Protein AF-A0A956MYE4-F1 (afdb_monomer)

Mean predicted aligned error: 11.5 Å

Solvent-accessible surface area (backbone atoms only — not comparable to full-atom values): 17282 Å² total; per-residue (Å²): 107,70,49,49,55,52,38,67,73,37,40,89,79,66,50,61,74,59,72,46,33,88,83,70,85,75,88,60,72,84,36,72,40,84,91,74,76,41,76,33,74,81,90,78,84,66,87,89,69,78,77,54,79,62,56,54,37,38,72,75,53,69,50,71,79,82,70,73,77,70,73,83,68,80,87,71,77,91,69,88,66,79,78,76,74,78,72,83,46,77,66,54,50,31,50,45,43,36,52,32,49,56,48,50,36,59,76,48,70,23,62,44,84,98,26,49,69,56,51,51,47,52,36,46,46,31,48,44,73,47,44,52,44,67,68,61,40,47,52,57,43,50,54,59,38,62,62,29,76,75,50,75,57,67,72,58,55,51,56,45,62,70,55,37,60,65,28,45,53,42,46,50,55,52,54,50,43,47,56,77,67,45,93,77,71,92,43,72,65,33,57,77,73,48,26,88,75,74,49,46,67,57,49,33,60,66,59,64,58,46,78,75,58,33,72,78,37,88,63,65,45,53,72,67,61,52,50,51,55,50,52,49,52,57,52,54,73,50,28,52,97,87,66,37,36,67,69,55,46,53,51,49,56,49,44,53,54,52,50,58,45,44,75,70,68,47,50,62,62,55,50,13,62,77,69,75,44,56,42,67,56,50,52,56,54,73,75,105

Radius of gyration: 29.0 Å; Cα contacts (8 Å, |Δi|>4): 228; chains: 1; bounding box: 71×45×84 Å

Foldseek 3Di:
DLLLLVCVVC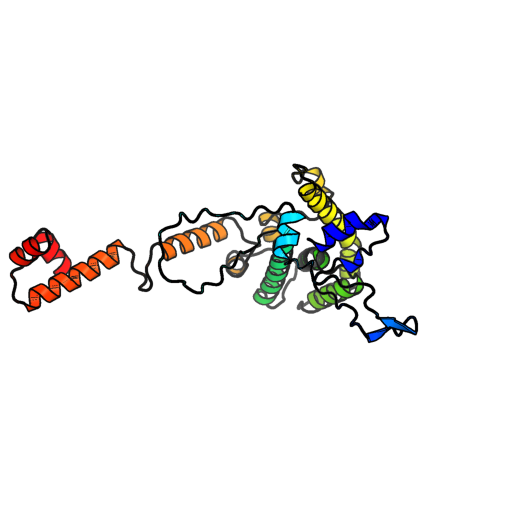VVVPRDPQVSAPPDDDDDAQDADPVVRDGRHDPDDDPVDDDDPVRSCVVQQVDDPPPPPPPCPDDDDPPVPPPPPVPDDPLVLLVLVLVLLVLVCVVVQQAQPQQQLVSLLSNLLSVCLRNVDLVVSLVVSVVVQVSHPDGDDSVSSVVSSVVNVQQSVLVSVQSVCVSVVHPDDCDPCCCVPHHPPDDLVRVCVSSVPDPVSLCVGDNSHDPVSVVVVVVVVVQVVQADPVSDGPVRVVLVVLLVQLVVVVVVVDDLCRSCVVVVHDSVSSVVSVVD

Secondary structure (DSSP, 8-state):
-HHHHHHHHHGGGT--GGGG-TTPPPPPTT-EETTTTEE-------TT----HHHHHHHHS----------------------------HHHHHHHHHHHHHHHHHHTTT--TTTHHHHHHHHHHHHHTT---HHHHHHHHHHHHHTSSSPPPHHHHHHHHHHHHHHHHHHHHHHHHHHTT------HHHHHHSS----HHHHHHHTT--HHHHTT-SSS--HHHHHHHHHHHHHHHTB-TTS-BHHHHHHHHHHHHHHHHHHTT--HHHHHHHTT--HHHHHHHHH-

pLDDT: mean 83.92, std 14.85, range [35.34, 97.94]

Structure (mmCIF, N/CA/C/O backbone):
data_AF-A0A956MYE4-F1
#
_entry.id   AF-A0A956MYE4-F1
#
loop_
_atom_site.group_PDB
_atom_site.id
_atom_site.type_symbol
_atom_site.label_atom_id
_atom_site.label_alt_id
_atom_site.label_comp_id
_atom_site.label_asym_id
_atom_site.label_entity_id
_atom_site.label_seq_id
_atom_site.pdbx_PDB_ins_code
_atom_site.Cartn_x
_atom_site.Cartn_y
_atom_site.Cartn_z
_atom_site.occupancy
_atom_site.B_iso_or_equiv
_atom_site.auth_seq_id
_atom_site.auth_comp_id
_atom_site.auth_asym_id
_atom_site.auth_atom_id
_atom_site.pdbx_PDB_model_num
ATOM 1 N N . GLU A 1 1 ? 11.668 9.019 -3.355 1.00 78.12 1 GLU A N 1
ATOM 2 C CA . GLU A 1 1 ? 11.353 10.460 -3.159 1.00 78.12 1 GLU A CA 1
ATOM 3 C C . GLU A 1 1 ? 12.602 11.333 -3.190 1.00 78.12 1 GLU A C 1
ATOM 5 O O . GLU A 1 1 ? 12.770 12.044 -4.170 1.00 78.12 1 GLU A O 1
ATOM 10 N N . LEU A 1 2 ? 13.481 11.269 -2.177 1.00 84.06 2 LEU A N 1
ATOM 11 C CA . LEU A 1 2 ? 14.685 12.116 -2.109 1.00 84.06 2 LEU A CA 1
ATOM 12 C C . LEU A 1 2 ? 15.638 11.879 -3.291 1.00 84.06 2 LEU A C 1
ATOM 14 O O . LEU A 1 2 ? 16.060 12.828 -3.937 1.00 84.06 2 LEU A O 1
ATOM 18 N N . GLN A 1 3 ? 15.891 10.615 -3.638 1.00 86.94 3 GLN A N 1
ATOM 19 C CA . GLN A 1 3 ? 16.702 10.252 -4.806 1.00 86.94 3 GLN A CA 1
ATOM 20 C C . GLN A 1 3 ? 16.146 10.834 -6.113 1.00 86.94 3 GLN A C 1
ATOM 22 O O . GLN A 1 3 ? 16.910 11.321 -6.939 1.00 86.94 3 GLN A O 1
ATOM 27 N N . ASP A 1 4 ? 14.817 10.845 -6.289 1.00 84.88 4 ASP A N 1
ATOM 28 C CA . ASP A 1 4 ? 14.208 11.472 -7.464 1.00 84.88 4 ASP A CA 1
ATOM 29 C C . ASP A 1 4 ? 14.452 12.987 -7.443 1.00 84.88 4 ASP A C 1
ATOM 31 O O . ASP A 1 4 ? 14.843 13.546 -8.458 1.00 84.88 4 ASP A O 1
ATOM 35 N N . TYR A 1 5 ? 14.253 13.664 -6.305 1.00 86.00 5 TYR A N 1
ATOM 36 C CA . TYR A 1 5 ? 14.555 15.098 -6.176 1.00 86.00 5 TYR A CA 1
ATOM 37 C C . TYR A 1 5 ? 16.007 15.413 -6.566 1.00 86.00 5 TYR A C 1
ATOM 39 O O . TYR A 1 5 ? 16.245 16.293 -7.392 1.00 86.00 5 TYR A O 1
ATOM 47 N N . ILE A 1 6 ? 16.969 14.652 -6.039 1.00 87.44 6 ILE A N 1
ATOM 48 C CA . ILE A 1 6 ? 18.392 14.814 -6.357 1.00 87.44 6 ILE A CA 1
ATOM 49 C C . ILE A 1 6 ? 18.638 14.595 -7.856 1.00 87.44 6 ILE A C 1
ATOM 51 O O . ILE A 1 6 ? 19.257 15.436 -8.504 1.00 87.44 6 ILE A O 1
ATOM 55 N N . TYR A 1 7 ? 18.089 13.524 -8.438 1.00 89.12 7 TYR A N 1
ATOM 56 C CA . TYR A 1 7 ? 18.215 13.240 -9.869 1.00 89.12 7 TYR A CA 1
ATOM 57 C C . TYR A 1 7 ? 17.723 14.392 -10.745 1.00 89.12 7 TYR A C 1
ATOM 59 O O . TYR A 1 7 ? 18.417 14.770 -11.682 1.00 89.12 7 TYR A O 1
ATOM 67 N N . TYR A 1 8 ? 16.551 14.971 -10.463 1.00 86.50 8 TYR A N 1
ATOM 68 C CA . TYR A 1 8 ? 16.030 16.060 -11.297 1.00 86.50 8 TYR A CA 1
ATOM 69 C C . TYR A 1 8 ? 16.892 17.319 -11.215 1.00 86.50 8 TYR A C 1
ATOM 71 O O . TYR A 1 8 ? 17.117 17.949 -12.248 1.00 86.50 8 TYR A O 1
ATOM 79 N N . ASN A 1 9 ? 17.412 17.651 -10.030 1.00 87.19 9 ASN A N 1
ATOM 80 C CA . ASN A 1 9 ? 18.310 18.793 -9.866 1.00 87.19 9 ASN A CA 1
ATOM 81 C C . ASN A 1 9 ? 19.654 18.568 -10.569 1.00 87.19 9 ASN A C 1
ATOM 83 O O . ASN A 1 9 ? 20.157 19.476 -11.221 1.00 87.19 9 ASN A O 1
ATOM 87 N N . LEU A 1 10 ? 20.199 17.350 -10.523 1.00 91.38 10 LEU A N 1
ATOM 88 C CA . LEU A 1 10 ? 21.492 17.004 -11.128 1.00 91.38 10 LEU A CA 1
ATOM 89 C C . LEU A 1 10 ? 21.379 16.458 -12.561 1.00 91.38 10 LEU A C 1
ATOM 91 O O . LEU A 1 10 ? 22.381 16.080 -13.166 1.00 91.38 10 LEU A O 1
ATOM 95 N N . LYS A 1 11 ? 20.176 16.427 -13.146 1.00 89.31 11 LYS A N 1
ATOM 96 C CA . LYS A 1 11 ? 19.941 15.870 -14.487 1.00 89.31 11 LYS A CA 1
ATOM 97 C C . LYS A 1 11 ? 20.794 16.554 -15.555 1.00 89.31 11 LYS A C 1
ATOM 99 O O . LYS A 1 11 ? 21.281 15.894 -16.466 1.00 89.31 11 LYS A O 1
ATOM 104 N N . HIS A 1 12 ? 20.982 17.866 -15.429 1.00 89.56 12 HIS A N 1
ATOM 105 C CA . HIS A 1 12 ? 21.801 18.661 -16.344 1.00 89.56 12 HIS A CA 1
ATOM 106 C C . HIS A 1 12 ? 23.299 18.309 -16.283 1.00 89.56 12 HIS A C 1
ATOM 108 O O . HIS A 1 12 ? 24.015 18.574 -17.240 1.00 89.56 12 HIS A O 1
ATOM 114 N N . LEU A 1 13 ? 23.750 17.666 -15.200 1.00 93.31 13 LEU A N 1
ATOM 115 C CA . LEU A 1 13 ? 25.117 17.165 -15.015 1.00 93.31 13 LEU A CA 1
ATOM 116 C C . LEU A 1 13 ? 25.273 15.691 -15.426 1.00 93.31 13 LEU A C 1
ATOM 118 O O . LEU A 1 13 ? 26.332 15.108 -15.228 1.00 93.31 13 LEU A O 1
ATOM 122 N N . GLY A 1 14 ? 24.226 15.068 -15.981 1.00 88.50 14 GLY A N 1
ATOM 123 C CA . GLY A 1 14 ? 24.274 13.678 -16.440 1.00 88.50 14 GLY A CA 1
ATOM 124 C C . GLY A 1 14 ? 23.912 12.633 -15.383 1.00 88.50 14 GLY A C 1
ATOM 125 O O . GLY A 1 14 ? 24.288 11.473 -15.535 1.00 88.50 14 GLY A O 1
ATOM 126 N N . ALA A 1 15 ? 23.173 13.002 -14.329 1.00 88.00 15 ALA A N 1
ATOM 127 C CA . ALA A 1 15 ? 22.678 12.033 -13.350 1.00 88.00 15 ALA A CA 1
ATOM 128 C C . ALA A 1 15 ? 21.910 10.876 -14.027 1.00 88.00 15 ALA A C 1
ATOM 130 O O . ALA A 1 15 ? 21.038 11.103 -14.870 1.00 88.00 15 ALA A O 1
ATOM 131 N N . ASP A 1 16 ? 22.210 9.631 -13.642 1.00 83.94 16 ASP A N 1
ATOM 132 C CA . ASP A 1 16 ? 21.540 8.441 -14.175 1.00 83.94 16 ASP A CA 1
ATOM 133 C C . ASP A 1 16 ? 20.201 8.208 -13.464 1.00 83.94 16 ASP A C 1
ATOM 135 O O . ASP A 1 16 ? 20.133 8.031 -12.248 1.00 83.94 16 ASP A O 1
ATOM 139 N N . LYS A 1 17 ? 19.118 8.142 -14.241 1.00 80.88 17 LYS A N 1
ATOM 140 C CA . LYS A 1 17 ? 17.772 7.872 -13.725 1.00 80.88 17 LYS A CA 1
ATOM 141 C C . LYS A 1 17 ? 17.661 6.490 -13.096 1.00 80.88 17 LYS A C 1
ATOM 143 O O . LYS A 1 17 ? 16.894 6.309 -12.156 1.00 80.88 17 LYS A O 1
ATOM 148 N N . LYS A 1 18 ? 18.407 5.502 -13.597 1.00 79.06 18 LYS A N 1
ATOM 149 C CA . LYS A 1 18 ? 18.361 4.155 -13.022 1.00 79.06 18 LYS A CA 1
ATOM 150 C C . LYS A 1 18 ? 18.882 4.160 -11.580 1.00 79.06 18 LYS A C 1
ATOM 152 O O . LYS A 1 18 ? 18.474 3.310 -10.798 1.00 79.06 18 LYS A O 1
ATOM 157 N N . ALA A 1 19 ? 19.722 5.134 -11.210 1.00 82.38 19 ALA A N 1
ATOM 158 C CA . ALA A 1 19 ? 20.276 5.296 -9.866 1.00 82.38 19 ALA A CA 1
ATOM 159 C C . ALA A 1 19 ? 19.297 5.835 -8.814 1.00 82.38 19 ALA A C 1
ATOM 161 O O . ALA A 1 19 ? 19.692 5.979 -7.661 1.00 82.38 19 ALA A O 1
ATOM 162 N N . THR A 1 20 ? 18.030 6.087 -9.165 1.00 82.31 20 THR A N 1
ATOM 163 C CA . THR A 1 20 ? 17.021 6.555 -8.199 1.00 82.31 20 THR A CA 1
ATOM 164 C C . THR A 1 20 ? 16.247 5.445 -7.489 1.00 82.31 20 THR A C 1
ATOM 166 O O . THR A 1 20 ? 15.270 5.736 -6.799 1.00 82.31 20 THR A O 1
ATOM 169 N N . ASP A 1 21 ? 16.655 4.187 -7.659 1.00 75.81 21 ASP A N 1
ATOM 170 C CA . ASP A 1 21 ? 16.076 3.054 -6.941 1.00 75.81 21 ASP A CA 1
ATOM 171 C C . ASP A 1 21 ? 16.530 3.013 -5.465 1.00 75.81 21 ASP A C 1
ATOM 173 O O . ASP A 1 21 ? 17.674 3.326 -5.121 1.00 75.81 21 ASP A O 1
ATOM 177 N N . GLY A 1 22 ? 15.605 2.639 -4.580 1.00 68.31 22 GLY A N 1
ATOM 178 C CA . GLY A 1 22 ? 15.771 2.715 -3.131 1.00 68.31 22 GLY A CA 1
ATOM 179 C C . GLY A 1 22 ? 16.543 1.551 -2.505 1.00 68.31 22 GLY A C 1
ATOM 180 O O . GLY A 1 22 ? 16.885 1.656 -1.330 1.00 68.31 22 GLY A O 1
ATOM 181 N N . ALA A 1 23 ? 16.799 0.468 -3.245 1.00 69.94 23 ALA A N 1
ATOM 182 C CA . ALA A 1 23 ? 17.461 -0.742 -2.743 1.00 69.94 23 ALA A CA 1
ATOM 183 C C . ALA A 1 23 ? 18.845 -0.996 -3.370 1.00 69.94 23 ALA A C 1
ATOM 185 O O . ALA A 1 23 ? 19.389 -2.095 -3.256 1.00 69.94 23 ALA A O 1
ATOM 186 N N . ARG A 1 24 ? 19.439 0.003 -4.035 1.00 76.75 24 ARG A N 1
ATOM 187 C CA . ARG A 1 24 ? 20.705 -0.189 -4.752 1.00 76.75 24 ARG A CA 1
ATOM 188 C C . ARG A 1 24 ? 21.887 -0.505 -3.843 1.00 76.75 24 ARG A C 1
ATOM 190 O O . ARG A 1 24 ? 22.111 0.140 -2.822 1.00 76.75 24 ARG A O 1
ATOM 197 N N . VAL A 1 25 ? 22.720 -1.424 -4.325 1.00 80.31 25 VAL A N 1
ATOM 198 C CA . VAL A 1 25 ? 24.052 -1.690 -3.778 1.00 80.31 25 VAL A CA 1
ATOM 199 C C . VAL A 1 25 ? 25.019 -0.614 -4.273 1.00 80.31 25 VAL A C 1
ATOM 201 O O . VAL A 1 25 ? 25.132 -0.366 -5.476 1.00 80.31 25 VAL A O 1
ATOM 204 N N . LEU A 1 26 ? 25.711 0.033 -3.338 1.00 86.25 26 LEU A N 1
ATOM 205 C CA . LEU A 1 26 ? 26.758 1.009 -3.630 1.00 86.25 26 LEU A CA 1
ATOM 206 C C . LEU A 1 26 ? 28.116 0.310 -3.758 1.00 86.25 26 LEU A C 1
ATOM 208 O O . LEU A 1 26 ? 28.342 -0.744 -3.164 1.00 86.25 26 LEU A O 1
ATOM 212 N N . ARG A 1 27 ? 29.028 0.898 -4.540 1.00 87.94 27 ARG A N 1
ATOM 213 C CA . ARG A 1 27 ? 30.404 0.393 -4.638 1.00 87.94 27 ARG A CA 1
ATOM 214 C C . ARG A 1 27 ? 31.135 0.624 -3.323 1.00 87.94 27 ARG A C 1
ATOM 216 O O . ARG A 1 27 ? 31.036 1.705 -2.747 1.00 87.94 27 ARG A O 1
ATOM 223 N N . LEU A 1 28 ? 31.883 -0.383 -2.887 1.00 89.94 28 LEU A N 1
ATOM 224 C CA . LEU A 1 28 ? 32.678 -0.303 -1.671 1.00 89.94 28 LEU A CA 1
ATOM 225 C C . LEU A 1 28 ? 34.035 0.359 -1.978 1.00 89.94 28 LEU A C 1
ATOM 227 O O . LEU A 1 28 ? 34.708 -0.081 -2.917 1.00 89.94 28 LEU A O 1
ATOM 231 N N . PRO A 1 29 ? 34.454 1.384 -1.217 1.00 91.50 29 PRO A N 1
ATOM 232 C CA . PRO A 1 29 ? 35.789 1.955 -1.351 1.00 91.50 29 PRO A CA 1
ATOM 233 C C . PRO A 1 29 ? 36.898 0.908 -1.176 1.00 91.50 29 PRO A C 1
ATOM 235 O O . PRO A 1 29 ? 36.759 -0.012 -0.371 1.00 91.50 29 PRO A O 1
ATOM 238 N N . GLY A 1 30 ? 37.990 1.046 -1.929 1.00 89.62 30 GLY A N 1
ATOM 239 C CA . GLY A 1 30 ? 39.122 0.111 -1.920 1.00 89.62 30 GLY A CA 1
ATOM 240 C C . GLY A 1 30 ? 38.895 -1.180 -2.715 1.00 89.62 30 GLY A C 1
ATOM 241 O O . GLY A 1 30 ? 39.680 -2.115 -2.595 1.00 89.62 30 GLY A O 1
ATOM 242 N N . THR A 1 31 ? 37.824 -1.259 -3.513 1.00 93.81 31 THR A N 1
ATOM 243 C CA . THR A 1 31 ? 37.571 -2.387 -4.427 1.00 93.81 31 THR A CA 1
ATOM 244 C C . THR A 1 31 ? 37.879 -2.025 -5.878 1.00 93.81 31 THR A C 1
ATOM 246 O O . THR A 1 31 ? 37.735 -0.871 -6.283 1.00 93.81 31 THR A O 1
ATOM 249 N N . ILE A 1 32 ? 38.255 -3.023 -6.683 1.00 93.12 32 ILE A N 1
ATOM 250 C CA . ILE A 1 32 ? 38.546 -2.847 -8.113 1.00 93.12 32 ILE A CA 1
ATOM 251 C C . ILE A 1 32 ? 37.250 -2.969 -8.923 1.00 93.12 32 ILE A C 1
ATOM 253 O O . ILE A 1 32 ? 36.512 -3.954 -8.819 1.00 93.12 32 ILE A O 1
ATOM 257 N N . ASN A 1 33 ? 36.973 -1.986 -9.782 1.00 90.50 33 ASN A N 1
ATOM 258 C CA . ASN A 1 33 ? 35.901 -2.082 -10.767 1.00 90.50 33 ASN A CA 1
ATOM 259 C C . ASN A 1 33 ? 36.344 -2.957 -11.947 1.00 90.50 33 ASN A C 1
ATOM 261 O O . ASN A 1 33 ? 36.971 -2.465 -12.881 1.00 90.50 33 ASN A O 1
ATOM 265 N N . SER A 1 34 ? 35.920 -4.219 -11.966 1.00 90.75 34 SER A N 1
ATOM 266 C CA . SER A 1 34 ? 36.282 -5.195 -13.007 1.00 90.75 34 SER A CA 1
ATOM 267 C C . SER A 1 34 ? 35.942 -4.788 -14.448 1.00 90.75 34 SER A C 1
ATOM 269 O O . SER A 1 34 ? 36.502 -5.344 -15.385 1.00 90.75 34 SER A O 1
ATOM 271 N N . LYS A 1 35 ? 35.031 -3.827 -14.659 1.00 90.81 35 LYS A N 1
ATOM 272 C CA . LYS A 1 35 ? 34.681 -3.342 -16.007 1.00 90.81 35 LYS A CA 1
ATOM 273 C C . LYS A 1 35 ? 35.690 -2.358 -16.595 1.00 90.81 35 LYS A C 1
ATOM 275 O O . LYS A 1 35 ? 35.739 -2.224 -17.811 1.00 90.81 35 LYS A O 1
ATOM 280 N N . SER A 1 36 ? 36.404 -1.620 -15.750 1.00 91.19 36 SER A N 1
ATOM 281 C CA . SER A 1 36 ? 37.373 -0.600 -16.176 1.00 91.19 36 SER A CA 1
ATOM 282 C C . SER A 1 36 ? 38.779 -0.849 -15.647 1.00 91.19 36 SER A C 1
ATOM 284 O O . SER A 1 36 ? 39.678 -0.122 -16.039 1.00 91.19 36 SER A O 1
ATOM 286 N N . ASP A 1 37 ? 38.949 -1.849 -14.780 1.00 90.62 37 ASP A N 1
ATOM 287 C CA . ASP A 1 37 ? 40.197 -2.163 -14.084 1.00 90.62 37 ASP A CA 1
ATOM 288 C C . ASP A 1 37 ? 40.763 -0.956 -13.316 1.00 90.62 37 ASP A C 1
ATOM 290 O O . ASP A 1 37 ? 41.937 -0.615 -13.388 1.00 90.62 37 ASP A O 1
ATOM 294 N N . THR A 1 38 ? 39.874 -0.248 -12.613 1.00 92.44 38 THR A N 1
ATOM 295 C CA . THR A 1 38 ? 40.201 0.963 -11.844 1.00 92.44 38 THR A CA 1
ATOM 296 C C . THR A 1 38 ? 39.764 0.825 -10.395 1.00 92.44 38 THR A C 1
ATOM 298 O O . THR A 1 38 ? 38.685 0.279 -10.129 1.00 92.44 38 THR A O 1
ATOM 301 N N . ASP A 1 39 ? 40.521 1.423 -9.482 1.00 92.31 39 ASP A N 1
ATOM 302 C CA . ASP A 1 39 ? 40.198 1.456 -8.058 1.00 92.31 39 ASP A CA 1
ATOM 303 C C . ASP A 1 39 ? 38.999 2.362 -7.742 1.00 92.31 39 ASP A C 1
ATOM 305 O O . ASP A 1 39 ? 38.813 3.441 -8.311 1.00 92.31 39 ASP A O 1
ATOM 309 N N . CYS A 1 40 ? 38.142 1.900 -6.830 1.00 91.94 40 CYS A N 1
ATOM 310 C CA . CYS A 1 40 ? 37.054 2.696 -6.275 1.00 91.94 40 CYS A CA 1
ATOM 311 C C . CYS A 1 40 ? 37.574 3.488 -5.073 1.00 91.94 40 CYS A C 1
ATOM 313 O O . CYS A 1 40 ? 37.601 2.977 -3.954 1.00 91.94 40 CYS A O 1
ATOM 315 N N . GLU A 1 41 ? 37.961 4.738 -5.296 1.00 91.31 41 GLU A N 1
ATOM 316 C CA . GLU A 1 41 ? 38.483 5.625 -4.254 1.00 91.31 41 GLU A CA 1
ATOM 317 C C . GLU A 1 41 ? 37.438 6.647 -3.796 1.00 91.31 41 GLU A C 1
ATOM 319 O O . GLU A 1 41 ? 36.559 7.061 -4.558 1.00 91.31 41 GLU A O 1
ATOM 324 N N . VAL A 1 42 ? 37.532 7.073 -2.534 1.00 90.19 42 VAL A N 1
ATOM 325 C CA . VAL A 1 42 ? 36.732 8.196 -2.043 1.00 90.19 42 VAL A CA 1
ATOM 326 C C . VAL A 1 42 ? 37.460 9.490 -2.376 1.00 90.19 42 VAL A C 1
ATOM 328 O O . VAL A 1 42 ? 38.542 9.740 -1.859 1.00 90.19 42 VAL A O 1
ATOM 331 N N . LEU A 1 43 ? 36.855 10.320 -3.226 1.00 90.25 43 LEU A N 1
ATOM 332 C CA . LEU A 1 43 ? 37.466 11.579 -3.664 1.00 90.25 43 LEU A CA 1
ATOM 333 C C . LEU A 1 43 ? 37.443 12.660 -2.578 1.00 90.25 43 LEU A C 1
ATOM 335 O O . LEU A 1 43 ? 38.349 13.486 -2.507 1.00 90.25 43 LEU A O 1
ATOM 339 N N . TYR A 1 44 ? 36.389 12.686 -1.763 1.00 88.81 44 TYR A N 1
ATOM 340 C CA . TYR A 1 44 ? 36.186 13.708 -0.745 1.00 88.81 44 TYR A CA 1
ATOM 341 C C . TYR A 1 44 ? 35.241 13.201 0.347 1.00 88.81 44 TYR A C 1
ATOM 343 O O . TYR A 1 44 ? 34.205 12.606 0.041 1.00 88.81 44 TYR A O 1
ATOM 351 N N . ILE A 1 45 ? 35.603 13.444 1.606 1.00 86.69 45 ILE A N 1
ATOM 352 C CA . ILE A 1 45 ? 34.760 13.231 2.786 1.00 86.69 45 ILE A CA 1
ATOM 353 C C . ILE A 1 45 ? 34.843 14.506 3.613 1.00 86.69 45 ILE A C 1
ATOM 355 O O . ILE A 1 45 ? 35.940 14.925 3.979 1.00 86.69 45 ILE A O 1
ATOM 359 N N . ASP A 1 46 ? 33.690 15.086 3.920 1.00 86.88 46 ASP A N 1
ATOM 360 C CA . ASP A 1 46 ? 33.567 16.149 4.907 1.00 86.88 46 ASP A CA 1
ATOM 361 C C . ASP A 1 46 ? 32.827 15.591 6.124 1.00 86.88 46 ASP A C 1
ATOM 363 O O . ASP A 1 46 ? 31.643 15.268 6.040 1.00 86.88 46 ASP A O 1
ATOM 367 N N . ASN A 1 47 ? 33.548 15.413 7.232 1.00 83.69 47 ASN A N 1
ATOM 368 C CA . ASN A 1 47 ? 32.975 14.873 8.466 1.00 83.69 47 ASN A CA 1
ATOM 369 C C . ASN A 1 47 ? 32.233 15.938 9.284 1.00 83.69 47 ASN A C 1
ATOM 371 O O . ASN A 1 47 ? 31.513 15.578 10.212 1.00 83.69 47 ASN A O 1
ATOM 375 N N . ASP A 1 48 ? 32.389 17.222 8.951 1.00 85.69 48 ASP A N 1
ATOM 376 C CA . ASP A 1 48 ? 31.699 18.313 9.643 1.00 85.69 48 ASP A CA 1
ATOM 377 C C . ASP A 1 48 ? 30.266 18.502 9.109 1.00 85.69 48 ASP A C 1
ATOM 379 O O . ASP A 1 48 ? 29.442 19.189 9.717 1.00 85.69 48 ASP A O 1
ATOM 383 N N . VAL A 1 49 ? 29.950 17.861 7.979 1.00 79.81 49 VAL A N 1
ATOM 384 C CA . VAL A 1 49 ? 28.664 17.932 7.284 1.00 79.81 49 VAL A CA 1
ATOM 385 C C . VAL A 1 49 ? 27.928 16.597 7.426 1.00 79.81 49 VAL A C 1
ATOM 387 O O . VAL A 1 49 ? 27.909 15.758 6.524 1.00 79.81 49 VAL A O 1
ATOM 390 N N . GLU A 1 50 ? 27.299 16.391 8.583 1.00 80.44 50 GLU A N 1
ATOM 391 C CA . GLU A 1 50 ? 26.448 15.228 8.849 1.00 80.44 50 GLU A CA 1
ATOM 392 C C . GLU A 1 50 ? 24.966 15.607 8.734 1.00 80.44 50 GLU A C 1
ATOM 394 O O . GLU A 1 50 ? 24.494 16.536 9.390 1.00 80.44 50 GLU A O 1
ATOM 399 N N . TYR A 1 51 ? 24.217 14.864 7.915 1.00 81.12 51 TYR A N 1
ATOM 400 C CA . TYR A 1 51 ? 22.767 15.005 7.816 1.00 81.12 51 TYR A CA 1
ATOM 401 C C . TYR A 1 51 ? 22.080 13.659 7.977 1.00 81.12 51 TYR A C 1
ATOM 403 O O . TYR A 1 51 ? 22.405 12.668 7.318 1.00 81.12 51 TYR A O 1
ATOM 411 N N . SER A 1 52 ? 21.027 13.643 8.778 1.00 84.75 52 SER A N 1
ATOM 412 C CA . SER A 1 52 ? 20.070 12.553 8.775 1.00 84.75 52 SER A CA 1
ATOM 413 C C . SER A 1 52 ? 19.192 12.599 7.519 1.00 84.75 52 SER A C 1
ATOM 415 O O . SER A 1 52 ? 18.838 13.654 6.986 1.00 84.75 52 SER A O 1
ATOM 417 N N . MET A 1 53 ? 18.710 11.430 7.088 1.00 79.69 53 MET A N 1
ATOM 418 C CA . MET A 1 53 ? 17.712 11.337 6.012 1.00 79.69 53 MET A CA 1
ATOM 419 C C . MET A 1 53 ? 16.416 12.111 6.316 1.00 79.69 53 MET A C 1
ATOM 421 O O . MET A 1 53 ? 15.653 12.419 5.397 1.00 79.69 53 MET A O 1
ATOM 425 N N . TYR A 1 54 ? 16.140 12.401 7.593 1.00 79.69 54 TYR A N 1
ATOM 426 C CA . TYR A 1 54 ? 14.992 13.200 8.012 1.00 79.69 54 TYR A CA 1
ATOM 427 C C . TYR A 1 54 ? 15.220 14.690 7.758 1.00 79.69 54 TYR A C 1
ATOM 429 O O . TYR A 1 54 ? 14.341 15.317 7.173 1.00 79.69 54 TYR A O 1
ATOM 437 N N . GLU A 1 55 ? 16.392 15.224 8.105 1.00 81.38 55 GLU A N 1
ATOM 438 C CA . GLU A 1 55 ? 16.758 16.627 7.853 1.00 81.38 55 GLU A CA 1
ATOM 439 C C . GLU A 1 55 ? 16.763 16.927 6.356 1.00 81.38 55 GLU A C 1
ATOM 441 O O . GLU A 1 55 ? 16.050 17.825 5.910 1.00 81.38 55 GLU A O 1
ATOM 446 N N . LEU A 1 56 ? 17.424 16.078 5.557 1.00 84.50 56 LEU A N 1
ATOM 447 C CA . LEU A 1 56 ? 17.426 16.212 4.096 1.00 84.50 56 LEU A CA 1
ATOM 448 C C . LEU A 1 56 ? 16.005 16.196 3.519 1.00 84.50 56 LEU A C 1
ATOM 450 O O . LEU A 1 56 ? 15.685 16.885 2.554 1.00 84.50 56 LEU A O 1
ATOM 454 N N . ARG A 1 57 ? 15.106 15.397 4.095 1.00 79.38 57 ARG A N 1
ATOM 455 C CA . ARG A 1 57 ? 13.712 15.360 3.654 1.00 79.38 57 ARG A CA 1
ATOM 456 C C . ARG A 1 57 ? 12.952 16.632 4.031 1.00 79.38 57 ARG A C 1
ATOM 458 O O . ARG A 1 57 ? 12.145 17.095 3.227 1.00 79.38 57 ARG A O 1
ATOM 465 N N . GLU A 1 58 ? 13.118 17.135 5.246 1.00 79.62 58 GLU A N 1
ATOM 466 C CA . GLU A 1 58 ? 12.435 18.349 5.698 1.00 79.62 58 GLU A CA 1
ATOM 467 C C . GLU A 1 58 ? 12.868 19.558 4.874 1.00 79.62 58 GLU A C 1
ATOM 469 O O . GLU A 1 58 ? 12.011 20.297 4.385 1.00 79.62 58 GLU A O 1
ATOM 474 N N . GLU A 1 59 ? 14.171 19.676 4.636 1.00 82.81 59 GLU A N 1
ATOM 475 C CA . GLU A 1 59 ? 14.777 20.756 3.868 1.00 82.81 59 GLU A CA 1
ATOM 476 C C . GLU A 1 59 ? 14.402 20.691 2.382 1.00 82.81 59 GLU A C 1
ATOM 478 O O . GLU A 1 59 ? 13.854 21.645 1.829 1.00 82.81 59 GLU A O 1
ATOM 483 N N . TYR A 1 60 ? 14.627 19.548 1.728 1.00 82.62 60 TYR A N 1
ATOM 484 C CA . TYR A 1 60 ? 14.539 19.465 0.267 1.00 82.62 60 TYR A CA 1
ATOM 485 C C . TYR A 1 60 ? 13.187 18.998 -0.271 1.00 82.62 60 TYR A C 1
ATOM 487 O O . TYR A 1 60 ? 12.858 19.252 -1.430 1.00 82.62 60 TYR A O 1
ATOM 495 N N . LEU A 1 61 ? 12.377 18.301 0.530 1.00 79.25 61 LEU A N 1
ATOM 496 C CA . LEU A 1 61 ? 11.076 17.785 0.084 1.00 79.25 61 LEU A CA 1
ATOM 497 C C . LEU A 1 61 ? 9.897 18.613 0.608 1.00 79.25 61 LEU A C 1
ATOM 499 O O . LEU A 1 61 ? 8.753 18.162 0.495 1.00 79.25 61 LEU A O 1
ATOM 503 N N . ASN A 1 62 ? 10.155 19.809 1.166 1.00 69.75 62 ASN A N 1
ATOM 504 C CA . ASN A 1 62 ? 9.145 20.696 1.761 1.00 69.75 62 ASN A CA 1
ATOM 505 C C . ASN A 1 62 ? 8.202 19.943 2.721 1.00 69.75 62 ASN A C 1
ATOM 507 O O . ASN A 1 62 ? 6.998 20.221 2.820 1.00 69.75 62 ASN A O 1
ATOM 511 N N . TYR A 1 63 ? 8.735 18.929 3.407 1.00 65.62 63 TYR A N 1
ATOM 512 C CA . TYR A 1 63 ? 7.943 18.061 4.259 1.00 65.62 63 TYR A CA 1
ATOM 513 C C . TYR A 1 63 ? 7.651 18.783 5.570 1.00 65.62 63 TYR A C 1
ATOM 515 O O . TYR A 1 63 ? 8.526 18.972 6.404 1.00 65.62 63 TYR A O 1
ATOM 523 N N . LYS A 1 64 ? 6.386 19.153 5.782 1.00 61.41 64 LYS A N 1
ATOM 524 C CA . LYS A 1 64 ? 5.918 19.618 7.090 1.00 61.41 64 LYS A CA 1
ATOM 525 C C . LYS A 1 64 ? 5.419 18.406 7.869 1.00 61.41 64 LYS A C 1
ATOM 527 O O . LYS A 1 64 ? 4.366 17.869 7.493 1.00 61.41 64 LYS A O 1
ATOM 532 N N . PRO A 1 65 ? 6.110 17.944 8.929 1.00 54.62 65 PRO A N 1
ATOM 533 C CA . PRO A 1 65 ? 5.551 16.910 9.779 1.00 54.62 65 PRO A CA 1
ATOM 534 C C . PRO A 1 65 ? 4.176 17.379 10.251 1.00 54.62 65 PRO A C 1
ATOM 536 O O . PRO A 1 65 ? 4.011 18.505 10.723 1.00 54.62 65 PRO A O 1
ATOM 539 N N . LYS A 1 66 ? 3.156 16.525 10.101 1.00 46.69 66 LYS A N 1
ATOM 540 C CA . LYS A 1 66 ? 1.878 16.742 10.781 1.00 46.69 66 LYS A CA 1
ATOM 541 C C . LYS A 1 66 ? 2.149 16.571 12.266 1.00 46.69 66 LYS A C 1
ATOM 543 O O . LYS A 1 66 ? 1.946 15.490 12.815 1.00 46.69 66 LYS A O 1
ATOM 548 N N . THR A 1 67 ? 2.614 17.629 12.914 1.00 43.91 67 THR A N 1
ATOM 549 C CA . THR A 1 67 ? 2.545 17.748 14.356 1.00 43.91 67 THR A CA 1
ATOM 550 C C . THR A 1 67 ? 1.058 17.747 14.687 1.00 43.91 67 THR A C 1
ATOM 552 O O . THR A 1 67 ? 0.356 18.754 14.652 1.00 43.91 67 THR A O 1
ATOM 555 N N . HIS A 1 68 ? 0.520 16.565 14.986 1.00 43.03 68 HIS A N 1
ATOM 556 C CA . HIS A 1 68 ? -0.547 16.529 15.964 1.00 43.03 68 HIS A CA 1
ATOM 557 C C . HIS A 1 68 ? 0.072 17.196 17.183 1.00 43.03 68 HIS A C 1
ATOM 559 O O . HIS A 1 68 ? 0.947 16.602 17.805 1.00 43.03 68 HIS A O 1
ATOM 565 N N . GLN A 1 69 ? -0.294 18.451 17.453 1.00 36.03 69 GLN A N 1
ATOM 566 C CA . GLN A 1 69 ? 0.032 19.107 18.708 1.00 36.03 69 GLN A CA 1
ATOM 567 C C . GLN A 1 69 ? -0.499 18.199 19.819 1.00 36.03 69 GLN A C 1
ATOM 569 O O . GLN A 1 69 ? -1.669 18.256 20.203 1.00 36.03 69 GLN A O 1
ATOM 574 N N . LEU A 1 70 ? 0.349 17.301 20.310 1.00 43.81 70 LEU A N 1
ATOM 575 C CA . LEU A 1 70 ? 0.210 16.753 21.634 1.00 43.81 70 LEU A CA 1
ATOM 576 C C . LEU A 1 70 ? 0.415 17.974 22.514 1.00 43.81 70 LEU A C 1
ATOM 578 O O . LEU A 1 70 ? 1.541 18.428 22.699 1.00 43.81 70 LEU A O 1
ATOM 582 N N . LYS A 1 71 ? -0.691 18.573 22.975 1.00 36.94 71 LYS A N 1
ATOM 583 C CA . LYS A 1 71 ? -0.638 19.499 24.105 1.00 36.94 71 LYS A CA 1
ATOM 584 C C . LYS A 1 71 ? 0.255 18.820 25.136 1.00 36.94 71 LYS A C 1
ATOM 586 O O . LYS A 1 71 ? -0.065 17.696 25.526 1.00 36.94 71 LYS A O 1
ATOM 591 N N . MET A 1 72 ? 1.369 19.457 25.492 1.00 35.34 72 MET A N 1
ATOM 592 C CA . MET A 1 72 ? 2.282 18.984 26.524 1.00 35.34 72 MET A CA 1
ATOM 593 C C . MET A 1 72 ? 1.495 18.854 27.831 1.00 35.34 72 MET A C 1
ATOM 595 O O . MET A 1 72 ? 1.388 19.792 28.614 1.00 35.34 72 MET A O 1
ATOM 599 N N . GLN A 1 73 ? 0.868 17.700 28.042 1.00 40.38 73 GLN A N 1
ATOM 600 C CA . GLN A 1 73 ? 0.456 17.282 29.364 1.00 40.38 73 GLN A CA 1
ATOM 601 C C . GLN A 1 73 ? 1.740 16.836 30.039 1.00 40.38 73 GLN A C 1
ATOM 603 O O . GLN A 1 73 ? 2.411 15.920 29.569 1.00 40.38 73 GLN A O 1
ATOM 608 N N . GLN A 1 74 ? 2.097 17.586 31.075 1.00 37.06 74 GLN A N 1
ATOM 609 C CA . GLN A 1 74 ? 3.271 17.400 31.910 1.00 37.06 74 GLN A CA 1
ATOM 610 C C . GLN A 1 74 ? 3.523 15.905 32.163 1.00 37.06 74 GLN A C 1
ATOM 612 O O . GLN A 1 74 ? 2.654 15.189 32.665 1.00 37.06 74 GLN A O 1
ATOM 617 N N . THR A 1 75 ? 4.693 15.457 31.702 1.00 43.75 75 THR A N 1
ATOM 618 C CA . THR A 1 75 ? 5.465 14.305 32.190 1.00 43.75 75 THR A CA 1
ATOM 619 C C . THR A 1 75 ? 4.659 13.169 32.836 1.00 43.75 75 THR A C 1
ATOM 621 O O . THR A 1 75 ? 4.529 13.067 34.054 1.00 43.75 75 THR A O 1
ATOM 624 N N . LYS A 1 76 ? 4.216 12.210 32.015 1.00 37.84 76 LYS A N 1
ATOM 625 C CA . LYS A 1 76 ? 3.943 10.839 32.470 1.00 37.84 76 LYS A CA 1
ATOM 626 C C . LYS A 1 76 ? 4.762 9.863 31.637 1.00 37.84 76 LYS A C 1
ATOM 628 O O . LYS A 1 76 ? 4.626 9.869 30.423 1.00 37.84 76 LYS A O 1
ATOM 633 N N . LYS A 1 77 ? 5.607 9.102 32.350 1.00 36.81 77 LYS A N 1
ATOM 634 C CA . LYS A 1 77 ? 6.384 7.903 31.980 1.00 36.81 77 LYS A CA 1
ATOM 635 C C . LYS A 1 77 ? 6.600 7.694 30.479 1.00 36.81 77 LYS A C 1
ATOM 637 O O . LYS A 1 77 ? 5.653 7.421 29.750 1.00 36.81 77 LYS A O 1
ATOM 642 N N . ILE A 1 78 ? 7.867 7.745 30.071 1.00 37.97 78 ILE A N 1
ATOM 643 C CA . ILE A 1 78 ? 8.345 7.360 28.740 1.00 37.97 78 ILE A CA 1
ATOM 644 C C . ILE A 1 78 ? 7.937 5.900 28.500 1.00 37.97 78 ILE A C 1
ATOM 646 O O . ILE A 1 78 ? 8.600 4.963 28.932 1.00 37.97 78 ILE A O 1
ATOM 650 N N . ASP A 1 79 ? 6.779 5.722 27.875 1.00 37.91 79 ASP A N 1
ATOM 651 C CA . ASP A 1 79 ? 6.388 4.482 27.227 1.00 37.91 79 ASP A CA 1
ATOM 652 C C . ASP A 1 79 ? 7.281 4.434 25.978 1.00 37.91 79 ASP A C 1
ATOM 654 O O . ASP A 1 79 ? 7.157 5.307 25.115 1.00 37.91 79 ASP A O 1
ATOM 658 N N . ASN A 1 80 ? 8.212 3.475 25.887 1.00 38.50 80 ASN A N 1
ATOM 659 C CA . ASN A 1 80 ? 9.049 3.222 24.700 1.00 38.50 80 ASN A CA 1
ATOM 660 C C . ASN A 1 80 ? 8.193 2.701 23.524 1.00 38.50 80 ASN A C 1
ATOM 662 O O . ASN A 1 80 ? 8.528 1.735 22.839 1.00 38.50 80 ASN A O 1
ATOM 666 N N . LYS A 1 81 ? 7.043 3.327 23.270 1.00 40.50 81 LYS A N 1
ATOM 667 C CA . LYS A 1 81 ? 6.298 3.149 22.039 1.00 40.50 81 LYS A CA 1
ATOM 668 C C . LYS A 1 81 ? 7.097 3.830 20.953 1.00 40.50 81 LYS A C 1
ATOM 670 O O . LYS A 1 81 ? 7.070 5.050 20.829 1.00 40.50 81 LYS A O 1
ATOM 675 N N . VAL A 1 82 ? 7.770 3.012 20.149 1.00 36.06 82 VAL A N 1
ATOM 676 C CA . VAL A 1 82 ? 8.211 3.384 18.807 1.00 36.06 82 VAL A CA 1
ATOM 677 C C . VAL A 1 82 ? 7.050 4.132 18.153 1.00 36.06 82 VAL A C 1
ATOM 679 O O . VAL A 1 82 ? 6.012 3.542 17.836 1.00 36.06 82 VAL A O 1
ATOM 682 N N . ILE A 1 83 ? 7.183 5.453 18.022 1.00 38.72 83 ILE A N 1
ATOM 683 C CA . ILE A 1 83 ? 6.219 6.274 17.302 1.00 38.72 83 ILE A CA 1
ATOM 684 C C . ILE A 1 83 ? 6.388 5.869 15.844 1.00 38.72 83 ILE A C 1
ATOM 686 O O . ILE A 1 83 ? 7.240 6.375 15.121 1.00 38.72 83 ILE A O 1
ATOM 690 N N . SER A 1 84 ?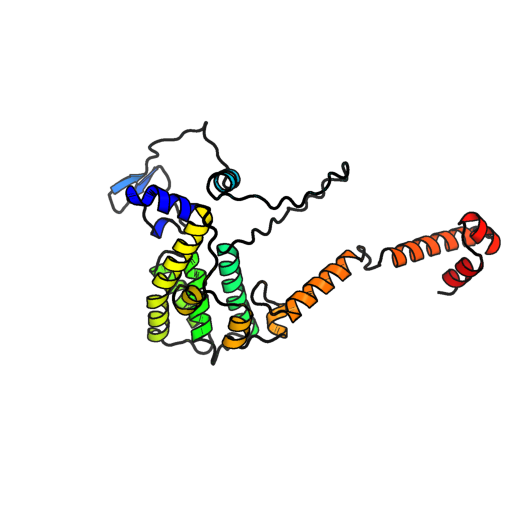 5.592 4.888 15.424 1.00 37.09 84 SER A N 1
ATOM 691 C CA . SER A 1 84 ? 5.401 4.545 14.026 1.00 37.09 84 SER A CA 1
ATOM 692 C C . SER A 1 84 ? 4.736 5.749 13.365 1.00 37.09 84 SER A C 1
ATOM 694 O O . SER A 1 84 ? 3.511 5.832 13.253 1.00 37.09 84 SER A O 1
ATOM 696 N N . ASN A 1 85 ? 5.541 6.725 12.948 1.00 41.91 85 ASN A N 1
ATOM 697 C CA . ASN A 1 85 ? 5.115 7.694 11.959 1.00 41.91 85 ASN A CA 1
ATOM 698 C C . ASN A 1 85 ? 4.840 6.885 10.690 1.00 41.91 85 ASN A C 1
ATOM 700 O O . ASN A 1 85 ? 5.734 6.623 9.895 1.00 41.91 85 ASN A O 1
ATOM 704 N N . ARG A 1 86 ? 3.600 6.411 10.512 1.00 49.75 86 ARG A N 1
ATOM 705 C CA . ARG A 1 86 ? 3.144 5.860 9.232 1.00 49.75 86 ARG A CA 1
ATOM 706 C C . ARG A 1 86 ? 3.165 6.999 8.223 1.00 49.75 86 ARG A C 1
ATOM 708 O O . ARG A 1 86 ? 2.185 7.724 8.057 1.00 49.75 86 ARG A O 1
ATOM 715 N N . PHE A 1 87 ? 4.317 7.173 7.590 1.00 51.44 87 PHE A N 1
ATOM 716 C CA . PHE A 1 87 ? 4.548 8.122 6.518 1.00 51.44 87 PHE A CA 1
ATOM 717 C C . PHE A 1 87 ? 3.688 7.710 5.319 1.00 51.44 87 PHE A C 1
ATOM 719 O O . PHE A 1 87 ? 4.038 6.808 4.561 1.00 51.44 87 PHE A O 1
ATOM 726 N N . PHE A 1 88 ? 2.518 8.329 5.173 1.00 59.28 88 PHE A N 1
ATOM 727 C CA . PHE A 1 88 ? 1.624 8.083 4.045 1.00 59.28 88 PHE A CA 1
ATOM 728 C C . PHE A 1 88 ? 1.969 9.070 2.924 1.00 59.28 88 PHE A C 1
ATOM 730 O O . PHE A 1 88 ? 1.467 10.194 2.913 1.00 59.28 88 PHE A O 1
ATOM 737 N N . ASN A 1 89 ? 2.871 8.671 2.027 1.00 74.75 89 ASN A N 1
ATOM 738 C CA . ASN A 1 89 ? 3.186 9.382 0.786 1.00 74.75 89 ASN A CA 1
ATOM 739 C C . ASN A 1 89 ? 2.756 8.515 -0.413 1.00 74.75 89 ASN A C 1
ATOM 741 O O . ASN A 1 89 ? 2.381 7.351 -0.248 1.00 74.75 89 ASN A O 1
ATOM 745 N N . SER A 1 90 ? 2.768 9.079 -1.623 1.00 81.38 90 SER A N 1
ATOM 746 C CA . SER A 1 90 ? 2.328 8.358 -2.825 1.00 81.38 90 SER A CA 1
ATOM 747 C C . SER A 1 90 ? 3.138 7.072 -3.060 1.00 81.38 90 SER A C 1
ATOM 749 O O . SER A 1 90 ? 2.584 6.060 -3.480 1.00 81.38 90 SER A O 1
ATOM 751 N N . TYR A 1 91 ? 4.430 7.070 -2.718 1.00 85.06 91 TYR A N 1
ATOM 752 C CA . TYR A 1 91 ? 5.324 5.921 -2.891 1.00 85.06 91 TYR A CA 1
ATOM 753 C C . TYR A 1 91 ? 4.998 4.782 -1.912 1.00 85.06 91 TYR A C 1
ATOM 755 O O . TYR A 1 91 ? 4.868 3.631 -2.327 1.00 85.06 91 TYR A O 1
ATOM 763 N N . SER A 1 92 ? 4.793 5.089 -0.627 1.00 86.12 92 SER A N 1
ATOM 764 C CA . SER A 1 92 ? 4.428 4.099 0.391 1.00 86.12 92 SER A CA 1
ATOM 765 C C . SER A 1 92 ? 3.037 3.521 0.145 1.00 86.12 92 SER A C 1
ATOM 767 O O . SER A 1 92 ? 2.823 2.330 0.366 1.00 86.12 92 SER A O 1
ATOM 769 N N . LEU A 1 93 ? 2.114 4.319 -0.403 1.00 88.50 93 LEU A N 1
ATOM 770 C CA . LEU A 1 93 ? 0.822 3.829 -0.877 1.00 88.50 93 LEU A CA 1
ATOM 771 C C . LEU A 1 93 ? 0.980 2.774 -1.979 1.00 88.50 93 LEU A C 1
ATOM 773 O O . LEU A 1 93 ? 0.346 1.726 -1.898 1.00 88.50 93 LEU A O 1
ATOM 777 N N . HIS A 1 94 ? 1.788 3.033 -3.009 1.00 91.00 94 HIS A N 1
ATOM 778 C CA . HIS A 1 94 ? 1.976 2.075 -4.102 1.00 91.00 94 HIS A CA 1
ATOM 779 C C . HIS A 1 94 ? 2.650 0.782 -3.635 1.00 91.00 94 HIS A C 1
ATOM 781 O O . HIS A 1 94 ? 2.207 -0.299 -4.018 1.00 91.00 94 HIS A O 1
ATOM 787 N N . MET A 1 95 ? 3.632 0.878 -2.737 1.00 90.50 95 MET A N 1
ATOM 788 C CA . MET A 1 95 ? 4.254 -0.297 -2.124 1.00 90.50 95 MET A CA 1
ATOM 789 C C . MET A 1 95 ? 3.236 -1.144 -1.348 1.00 90.50 95 MET A C 1
ATOM 791 O O . MET A 1 95 ? 3.143 -2.351 -1.557 1.00 90.50 95 MET A O 1
ATOM 795 N N . GLU A 1 96 ? 2.407 -0.521 -0.507 1.00 92.38 96 GLU A N 1
ATOM 796 C CA . GLU A 1 96 ? 1.382 -1.256 0.241 1.00 92.38 96 GLU A CA 1
ATOM 797 C C . GLU A 1 96 ? 0.257 -1.794 -0.659 1.00 92.38 96 GLU A C 1
ATOM 799 O O . GLU A 1 96 ? -0.301 -2.848 -0.370 1.00 92.38 96 GLU A O 1
ATOM 804 N N . ARG A 1 97 ? -0.040 -1.142 -1.790 1.00 94.56 97 ARG A N 1
ATOM 805 C CA . ARG A 1 97 ? -0.961 -1.679 -2.805 1.00 94.56 97 ARG A CA 1
ATOM 806 C C . ARG A 1 97 ? -0.407 -2.932 -3.490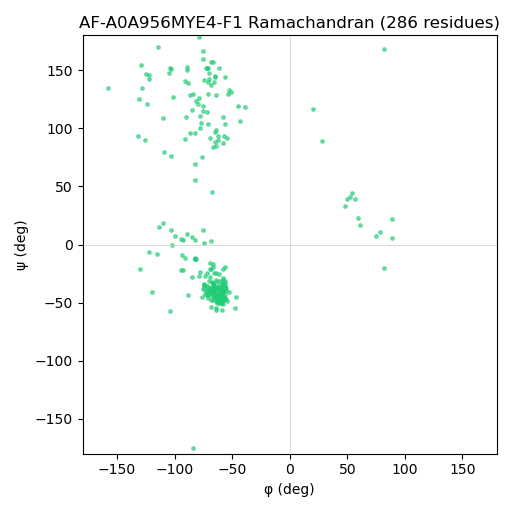 1.00 94.56 97 ARG A C 1
ATOM 808 O O . ARG A 1 97 ? -1.167 -3.864 -3.740 1.00 94.56 97 ARG A O 1
ATOM 815 N N . ALA A 1 98 ? 0.897 -2.981 -3.768 1.00 95.44 98 ALA A N 1
ATOM 816 C CA . ALA A 1 98 ? 1.539 -4.189 -4.286 1.00 95.44 98 ALA A CA 1
ATOM 817 C C . ALA A 1 98 ? 1.473 -5.337 -3.262 1.00 95.44 98 ALA A C 1
ATOM 819 O O . ALA A 1 98 ? 1.095 -6.451 -3.619 1.00 95.44 98 ALA A O 1
ATOM 820 N N . ASN A 1 99 ? 1.714 -5.046 -1.979 1.00 95.50 99 ASN A N 1
ATOM 821 C CA . ASN A 1 99 ? 1.563 -6.023 -0.892 1.00 95.50 99 ASN A CA 1
ATOM 822 C C . ASN A 1 99 ? 0.108 -6.506 -0.731 1.00 95.50 99 ASN A C 1
ATOM 824 O O . ASN A 1 99 ? -0.140 -7.680 -0.444 1.00 95.50 99 ASN A O 1
ATOM 828 N N . ASP A 1 100 ? -0.875 -5.619 -0.919 1.00 97.19 100 ASP A N 1
ATOM 829 C CA . ASP A 1 100 ? -2.294 -5.989 -0.914 1.00 97.19 100 ASP A CA 1
ATOM 830 C C . ASP A 1 100 ? -2.632 -6.951 -2.063 1.00 97.19 100 ASP A C 1
ATOM 832 O O . ASP A 1 100 ? -3.424 -7.872 -1.863 1.00 97.19 100 ASP A O 1
ATOM 836 N N . LEU A 1 101 ? -2.018 -6.790 -3.243 1.00 96.94 101 LEU A N 1
ATOM 837 C CA . LEU A 1 101 ? -2.172 -7.733 -4.358 1.00 96.94 101 LEU A CA 1
ATOM 838 C C . LEU A 1 101 ? -1.550 -9.095 -4.062 1.00 96.94 101 LEU A C 1
ATOM 840 O O . LEU A 1 101 ? -2.183 -10.114 -4.328 1.00 96.94 101 LEU A O 1
ATOM 844 N N . GLU A 1 102 ? -0.351 -9.135 -3.486 1.00 96.88 102 GLU A N 1
ATOM 845 C CA . GLU A 1 102 ? 0.259 -10.395 -3.041 1.00 96.88 102 GLU A CA 1
ATOM 846 C C . GLU A 1 102 ? -0.634 -11.091 -1.998 1.00 96.88 102 GLU A C 1
ATOM 848 O O . GLU A 1 102 ? -0.871 -12.300 -2.063 1.00 96.88 102 GLU A O 1
ATOM 853 N N . THR A 1 103 ? -1.211 -10.314 -1.075 1.00 97.81 103 THR A N 1
ATOM 854 C CA . THR A 1 103 ? -2.169 -10.810 -0.078 1.00 97.81 103 THR A CA 1
ATOM 855 C C . THR A 1 103 ? -3.439 -11.349 -0.737 1.00 97.81 103 THR A C 1
ATOM 857 O O . THR A 1 103 ? -3.895 -12.432 -0.369 1.00 97.81 103 THR A O 1
ATOM 860 N N . LEU A 1 104 ? -3.986 -10.651 -1.738 1.00 97.94 104 LEU A N 1
ATOM 861 C CA . LEU A 1 104 ? -5.139 -11.114 -2.515 1.00 97.94 104 LEU A CA 1
ATOM 862 C C . LEU A 1 104 ? -4.856 -12.458 -3.188 1.00 97.94 104 LEU A C 1
ATOM 864 O O . LEU A 1 104 ? -5.657 -13.384 -3.069 1.00 97.94 104 LEU A O 1
ATOM 868 N N . CYS A 1 105 ? -3.702 -12.579 -3.848 1.00 97.31 105 CYS A N 1
ATOM 869 C CA . CYS A 1 105 ? -3.291 -13.816 -4.505 1.00 97.31 105 CYS A CA 1
ATOM 870 C C . CYS A 1 105 ? -3.209 -14.961 -3.492 1.00 97.31 105 CYS A C 1
ATOM 872 O O . CYS A 1 105 ? -3.770 -16.029 -3.730 1.00 97.31 105 CYS A O 1
ATOM 874 N N . ARG A 1 106 ? -2.614 -14.723 -2.316 1.00 97.75 106 ARG A N 1
ATOM 875 C CA . ARG A 1 106 ? -2.532 -15.725 -1.244 1.00 97.75 106 ARG A CA 1
ATOM 876 C C . ARG A 1 106 ? -3.913 -16.158 -0.740 1.00 97.75 106 ARG A C 1
ATOM 878 O O . ARG A 1 106 ? -4.156 -17.354 -0.603 1.00 97.75 106 ARG A O 1
ATOM 885 N N . LEU A 1 107 ? -4.830 -15.215 -0.501 1.00 97.69 107 LEU A N 1
ATOM 886 C CA . LEU A 1 107 ? -6.199 -15.512 -0.049 1.00 97.69 107 LEU A CA 1
ATOM 887 C C . LEU A 1 107 ? -6.978 -16.354 -1.064 1.00 97.69 107 LEU A C 1
ATOM 889 O O . LEU A 1 107 ? -7.744 -17.235 -0.677 1.00 97.69 107 LEU A O 1
ATOM 893 N N . ARG A 1 108 ? -6.740 -16.123 -2.357 1.00 97.56 108 ARG A N 1
ATOM 894 C CA . ARG A 1 108 ? -7.353 -16.878 -3.457 1.00 97.56 108 ARG A CA 1
ATOM 895 C C . ARG A 1 108 ? -6.620 -18.170 -3.804 1.00 97.56 108 ARG A C 1
ATOM 897 O O . ARG A 1 108 ? -6.956 -18.796 -4.806 1.00 97.56 108 ARG A O 1
ATOM 904 N N . LYS A 1 109 ? -5.608 -18.568 -3.020 1.00 97.12 109 LYS A N 1
ATOM 905 C CA . LYS A 1 109 ? -4.721 -19.704 -3.332 1.00 97.12 109 LYS A CA 1
ATOM 906 C C . LYS A 1 109 ? -4.171 -19.617 -4.762 1.00 97.12 109 LYS A C 1
ATOM 908 O O . LYS A 1 109 ? -4.105 -20.611 -5.474 1.00 97.12 109 LYS A O 1
ATOM 913 N N . TYR A 1 110 ? -3.837 -18.399 -5.183 1.00 96.31 110 TYR A N 1
ATOM 914 C CA . TYR A 1 110 ? -3.305 -18.063 -6.499 1.00 96.31 110 TYR A CA 1
ATOM 915 C C . TYR A 1 110 ? -4.235 -18.391 -7.686 1.00 96.31 110 TYR A C 1
ATOM 917 O O . TYR A 1 110 ? -3.805 -18.389 -8.844 1.00 96.31 110 TYR A O 1
ATOM 925 N N . ASN A 1 111 ? -5.530 -18.618 -7.438 1.00 96.56 111 ASN A N 1
ATOM 926 C CA . ASN A 1 111 ? -6.547 -18.654 -8.485 1.00 96.56 111 ASN A CA 1
ATOM 927 C C . ASN A 1 111 ? -7.000 -17.229 -8.828 1.00 96.56 111 ASN A C 1
ATOM 929 O O . ASN A 1 111 ? -7.852 -16.641 -8.161 1.00 96.56 111 ASN A O 1
ATOM 933 N N . MET A 1 112 ? -6.397 -16.672 -9.878 1.00 96.06 112 MET A N 1
ATOM 934 C CA . MET A 1 112 ? -6.643 -15.305 -10.349 1.00 96.06 112 MET A CA 1
ATOM 935 C C . MET A 1 112 ? -7.381 -15.259 -11.691 1.00 96.06 112 MET A C 1
ATOM 937 O O . MET A 1 112 ? -7.363 -14.228 -12.366 1.00 96.06 112 MET A O 1
ATOM 941 N N . THR A 1 113 ? -8.032 -16.353 -12.093 1.00 93.50 113 THR A N 1
ATOM 942 C CA . THR A 1 113 ? -8.754 -16.472 -13.369 1.00 93.50 113 THR A CA 1
ATOM 943 C C . THR A 1 113 ? -9.727 -15.306 -13.573 1.00 93.50 113 THR A C 1
ATOM 945 O O . THR A 1 113 ? -10.460 -14.926 -12.665 1.00 93.50 113 THR A O 1
ATOM 948 N N . GLY A 1 114 ? -9.683 -14.679 -14.753 1.00 92.88 114 GLY A N 1
ATOM 949 C CA . GLY A 1 114 ? -10.451 -13.465 -15.074 1.00 92.88 114 GLY A CA 1
ATOM 950 C C . GLY A 1 114 ? -9.830 -12.144 -14.593 1.00 92.88 114 GLY A C 1
ATOM 951 O O . GLY A 1 114 ? -10.108 -11.102 -15.177 1.00 92.88 114 GLY A O 1
ATOM 952 N N . TYR A 1 115 ? -8.922 -12.174 -13.612 1.00 96.25 115 TYR A N 1
ATOM 953 C CA . TYR A 1 115 ? -8.306 -10.976 -13.016 1.00 96.25 115 TYR A CA 1
ATOM 954 C C . TYR A 1 115 ? -6.790 -10.862 -13.247 1.00 96.25 115 TYR A C 1
ATOM 956 O O . TYR A 1 115 ? -6.206 -9.820 -12.951 1.00 96.25 115 TYR A O 1
ATOM 964 N N . ARG A 1 116 ? -6.150 -11.904 -13.801 1.00 95.56 116 ARG A N 1
ATOM 965 C CA . ARG A 1 116 ? -4.690 -12.012 -14.021 1.00 95.56 116 ARG A CA 1
ATOM 966 C C . ARG A 1 116 ? -4.072 -10.773 -14.662 1.00 95.56 116 ARG A C 1
ATOM 968 O O . ARG A 1 116 ? -3.149 -10.194 -14.102 1.00 95.56 116 ARG A O 1
ATOM 975 N N . ASN A 1 117 ? -4.607 -10.344 -15.808 1.00 95.44 117 ASN A N 1
ATOM 976 C CA . ASN A 1 117 ? -4.063 -9.212 -16.562 1.00 95.44 117 ASN A CA 1
ATOM 977 C C . ASN A 1 117 ? -4.100 -7.920 -15.736 1.00 95.44 117 ASN A C 1
ATOM 979 O O . ASN A 1 117 ? -3.109 -7.202 -15.651 1.00 95.44 117 ASN A O 1
ATOM 983 N N . MET A 1 118 ? -5.219 -7.660 -15.056 1.00 95.19 118 MET A N 1
ATOM 984 C CA . MET A 1 118 ? -5.348 -6.488 -14.191 1.00 95.19 118 MET A CA 1
ATOM 985 C C . MET A 1 118 ? -4.400 -6.567 -12.985 1.00 95.19 118 MET A C 1
ATOM 987 O O . MET A 1 118 ? -3.785 -5.563 -12.628 1.00 95.19 118 MET A O 1
ATOM 991 N N . ALA A 1 119 ? -4.248 -7.748 -12.378 1.00 96.44 119 ALA A N 1
ATOM 992 C CA . ALA A 1 119 ? -3.339 -7.962 -11.255 1.00 96.44 119 ALA A CA 1
ATOM 993 C C . ALA A 1 119 ? -1.876 -7.724 -11.659 1.00 96.44 119 ALA A C 1
ATOM 995 O O . ALA A 1 119 ? -1.199 -6.927 -11.014 1.00 96.44 119 ALA A O 1
ATOM 996 N N . VAL A 1 120 ? -1.415 -8.336 -12.755 1.00 96.69 120 VAL A N 1
ATOM 997 C CA . VAL A 1 120 ? -0.055 -8.157 -13.297 1.00 96.69 120 VAL A CA 1
ATOM 998 C C . VAL A 1 120 ? 0.187 -6.702 -13.684 1.00 96.69 120 VAL A C 1
ATOM 1000 O O . VAL A 1 120 ? 1.206 -6.132 -13.311 1.00 96.69 120 VAL A O 1
ATOM 1003 N N . HIS A 1 121 ? -0.773 -6.062 -14.352 1.00 95.25 121 HIS A N 1
ATOM 1004 C CA . HIS A 1 121 ? -0.694 -4.651 -14.721 1.00 95.25 121 HIS A CA 1
ATOM 1005 C C . HIS A 1 121 ? -0.517 -3.725 -13.513 1.00 95.25 121 HIS A C 1
ATOM 1007 O O . HIS A 1 121 ? 0.389 -2.889 -13.490 1.00 95.25 121 HIS A O 1
ATOM 1013 N N . CYS A 1 122 ? -1.370 -3.866 -12.497 1.00 95.19 122 CYS A N 1
ATOM 1014 C CA . CYS A 1 122 ? -1.270 -3.069 -11.280 1.00 95.19 122 CYS A CA 1
ATOM 1015 C C . CYS A 1 122 ? 0.027 -3.350 -10.518 1.00 95.19 122 CYS A C 1
ATOM 1017 O O . CYS A 1 122 ? 0.687 -2.407 -10.082 1.00 95.19 122 CYS A O 1
ATOM 1019 N N . PHE A 1 123 ? 0.404 -4.622 -10.388 1.00 96.38 123 PHE A N 1
ATOM 1020 C CA . PHE A 1 123 ? 1.614 -5.035 -9.688 1.00 96.38 123 PHE A CA 1
ATOM 1021 C C . PHE A 1 123 ? 2.875 -4.486 -10.362 1.00 96.38 123 PHE A C 1
ATOM 1023 O O . PHE A 1 123 ? 3.680 -3.835 -9.697 1.00 96.38 123 PHE A O 1
ATOM 1030 N N . ALA A 1 124 ? 2.995 -4.643 -11.684 1.00 95.06 124 ALA A N 1
ATOM 1031 C CA . ALA A 1 124 ? 4.103 -4.117 -12.476 1.00 95.06 124 ALA A CA 1
ATOM 1032 C C . ALA A 1 124 ? 4.211 -2.592 -12.367 1.00 95.06 124 ALA A C 1
ATOM 1034 O O . ALA A 1 124 ? 5.298 -2.059 -12.150 1.00 95.06 124 ALA A O 1
ATOM 1035 N N . TYR A 1 125 ? 3.083 -1.879 -12.451 1.00 93.81 125 TYR A N 1
ATOM 1036 C CA . TYR A 1 125 ? 3.076 -0.430 -12.267 1.00 93.81 125 TYR A CA 1
ATOM 1037 C C . TYR A 1 125 ? 3.576 -0.022 -10.877 1.00 93.81 125 TYR A C 1
ATOM 1039 O O . TYR A 1 125 ? 4.427 0.857 -10.762 1.00 93.81 125 TYR A O 1
ATOM 1047 N N . TRP A 1 126 ? 3.060 -0.644 -9.816 1.00 93.69 126 TRP A N 1
ATOM 1048 C CA . TRP A 1 126 ? 3.389 -0.256 -8.446 1.00 93.69 126 TRP A CA 1
ATOM 1049 C C . TRP A 1 126 ? 4.804 -0.656 -8.031 1.00 93.69 126 TRP A C 1
ATOM 1051 O O . TRP A 1 126 ? 5.483 0.160 -7.410 1.00 93.69 126 TRP A O 1
ATOM 1061 N N . LYS A 1 127 ? 5.282 -1.851 -8.404 1.00 92.69 127 LYS A N 1
ATOM 1062 C CA . LYS A 1 127 ? 6.680 -2.252 -8.177 1.00 92.69 127 LYS A CA 1
ATOM 1063 C C . LYS A 1 127 ? 7.637 -1.406 -9.013 1.00 92.69 127 LYS A C 1
ATOM 1065 O O . LYS A 1 127 ? 8.643 -0.955 -8.478 1.00 92.69 127 LYS A O 1
ATOM 1070 N N . GLY A 1 128 ? 7.286 -1.078 -10.259 1.00 90.62 128 GLY A N 1
ATOM 1071 C CA . GLY A 1 128 ? 8.109 -0.231 -11.128 1.00 90.62 128 GLY A CA 1
ATOM 1072 C C . GLY A 1 128 ? 8.236 1.225 -10.661 1.00 90.62 128 GLY A C 1
ATOM 1073 O O . GLY A 1 128 ? 9.151 1.935 -11.078 1.00 90.62 128 GLY A O 1
ATOM 1074 N N . ILE A 1 129 ? 7.361 1.699 -9.760 1.00 88.56 129 ILE A N 1
ATOM 1075 C CA . ILE A 1 129 ? 7.548 2.996 -9.081 1.00 88.56 129 ILE A CA 1
ATOM 1076 C C . ILE A 1 129 ? 8.781 2.982 -8.162 1.00 88.56 129 ILE A C 1
ATOM 1078 O O . ILE A 1 129 ? 9.344 4.043 -7.896 1.00 88.56 129 ILE A O 1
ATOM 1082 N N . TYR A 1 130 ? 9.201 1.810 -7.698 1.00 83.50 130 TYR A N 1
ATOM 1083 C CA . TYR A 1 130 ? 10.370 1.633 -6.847 1.00 83.50 130 TYR A CA 1
ATOM 1084 C C . TYR A 1 130 ? 11.544 1.067 -7.651 1.00 83.50 130 TYR A C 1
ATOM 1086 O O . TYR A 1 130 ? 12.554 1.744 -7.805 1.00 83.50 130 TYR A O 1
ATOM 1094 N N . VAL A 1 131 ? 11.347 -0.096 -8.275 1.00 85.75 131 VAL A N 1
ATOM 1095 C CA . VAL A 1 131 ? 12.354 -0.785 -9.086 1.00 85.75 131 VAL A CA 1
ATOM 1096 C C . VAL A 1 131 ? 12.471 -0.094 -10.445 1.00 85.75 131 VAL A C 1
ATOM 1098 O O . VAL A 1 131 ? 11.581 -0.201 -11.291 1.00 85.75 131 VAL A O 1
ATOM 1101 N N . ARG A 1 132 ? 13.552 0.673 -10.640 1.00 77.62 132 ARG A N 1
ATOM 1102 C CA . ARG A 1 132 ? 13.814 1.438 -11.879 1.00 77.62 132 ARG A CA 1
ATOM 1103 C C . ARG A 1 132 ? 14.622 0.674 -12.916 1.00 77.62 132 ARG A C 1
ATOM 1105 O O . ARG A 1 132 ? 14.740 1.137 -14.051 1.00 77.62 132 ARG A O 1
ATOM 1112 N N . ASP A 1 133 ? 15.201 -0.455 -12.527 1.00 84.06 133 ASP A N 1
ATOM 1113 C CA . ASP A 1 133 ? 15.854 -1.349 -13.465 1.00 84.06 133 ASP A CA 1
ATOM 1114 C C . ASP A 1 133 ? 14.799 -2.199 -14.187 1.00 84.06 133 ASP A C 1
ATOM 1116 O O . ASP A 1 133 ? 14.007 -2.903 -13.561 1.00 84.06 133 ASP A O 1
ATOM 1120 N N . ASN A 1 134 ? 14.759 -2.096 -15.517 1.00 84.94 134 ASN A N 1
ATOM 1121 C CA . ASN A 1 134 ? 13.752 -2.787 -16.320 1.00 84.94 134 ASN A CA 1
ATOM 1122 C C . ASN A 1 134 ? 13.902 -4.310 -16.248 1.00 84.94 134 ASN A C 1
ATOM 1124 O O . ASN A 1 134 ? 12.888 -4.996 -16.259 1.00 84.94 134 ASN A O 1
ATOM 1128 N N . TYR A 1 135 ? 15.135 -4.818 -16.176 1.00 85.31 135 TYR A N 1
ATOM 1129 C CA . TYR A 1 135 ? 15.402 -6.254 -16.139 1.00 85.31 135 TYR A CA 1
ATOM 1130 C C . TYR A 1 135 ? 14.991 -6.840 -14.786 1.00 85.31 135 TYR A C 1
ATOM 1132 O O . TYR A 1 135 ? 14.329 -7.872 -14.716 1.00 85.31 135 TYR A O 1
ATOM 1140 N N . GLU A 1 136 ? 15.315 -6.143 -13.698 1.00 87.44 136 GLU A N 1
ATOM 1141 C CA . GLU A 1 136 ? 14.884 -6.550 -12.360 1.00 87.44 136 GLU A CA 1
ATOM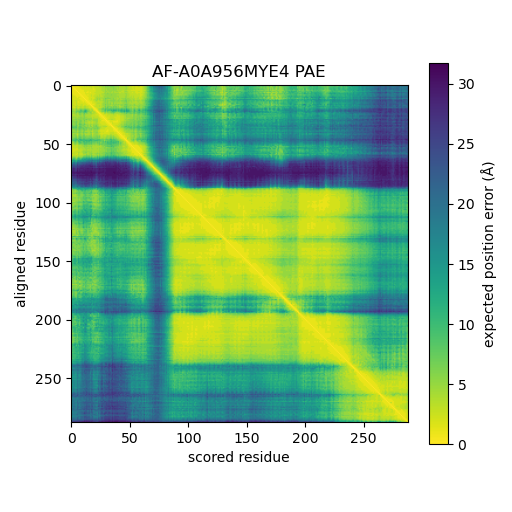 1142 C C . GLU A 1 136 ? 13.356 -6.508 -12.215 1.00 87.44 136 GLU A C 1
ATOM 1144 O O . GLU A 1 136 ? 12.749 -7.462 -11.727 1.00 87.44 136 GLU A O 1
ATOM 1149 N N . LEU A 1 137 ? 12.716 -5.434 -12.693 1.00 89.94 137 LEU A N 1
ATOM 1150 C CA . LEU A 1 137 ? 11.259 -5.316 -12.681 1.00 89.94 137 LEU A CA 1
ATOM 1151 C C . LEU A 1 137 ? 10.596 -6.436 -13.489 1.00 89.94 137 LEU A C 1
ATOM 1153 O O . LEU A 1 137 ? 9.590 -6.993 -13.053 1.00 89.94 137 LEU A O 1
ATOM 1157 N N . GLU A 1 138 ? 11.141 -6.751 -14.659 1.00 91.50 138 GLU A N 1
ATOM 1158 C CA . GLU A 1 138 ? 10.663 -7.834 -15.511 1.00 91.50 138 GLU A CA 1
ATOM 1159 C C . GLU A 1 138 ? 10.703 -9.177 -14.779 1.00 91.50 138 GLU A C 1
ATOM 1161 O O . GLU A 1 138 ? 9.669 -9.840 -14.699 1.00 91.50 138 GLU A O 1
ATOM 1166 N N . ASN A 1 139 ? 11.828 -9.520 -14.146 1.00 91.69 139 ASN A N 1
ATOM 1167 C CA . ASN A 1 139 ? 11.954 -10.751 -13.361 1.00 91.69 139 ASN A CA 1
ATOM 1168 C C . ASN A 1 139 ? 10.928 -10.812 -12.221 1.00 91.69 139 ASN A C 1
ATOM 1170 O O . ASN A 1 139 ? 10.203 -11.798 -12.099 1.00 91.69 139 ASN A O 1
ATOM 1174 N N . ILE A 1 140 ? 10.784 -9.731 -11.446 1.00 93.38 140 ILE A N 1
ATOM 1175 C CA . ILE A 1 140 ? 9.811 -9.647 -10.342 1.00 93.38 140 ILE A CA 1
ATOM 1176 C C . ILE A 1 140 ? 8.373 -9.860 -10.840 1.00 93.38 140 ILE A C 1
ATOM 1178 O O . ILE A 1 140 ? 7.555 -10.510 -10.185 1.00 93.38 140 ILE A O 1
ATOM 1182 N N . VAL A 1 141 ? 8.030 -9.293 -11.997 1.00 95.06 141 VAL A N 1
ATOM 1183 C CA . VAL A 1 141 ? 6.684 -9.402 -12.574 1.00 95.06 141 VAL A CA 1
ATOM 1184 C C . VAL A 1 141 ? 6.440 -10.793 -13.165 1.00 95.06 141 VAL A C 1
ATOM 1186 O O . VAL A 1 141 ? 5.333 -11.320 -13.023 1.00 95.06 141 VAL A O 1
ATOM 1189 N N . ILE A 1 142 ? 7.451 -11.402 -13.787 1.00 93.19 142 ILE A N 1
ATOM 1190 C CA . ILE A 1 142 ? 7.389 -12.779 -14.290 1.00 93.19 142 ILE A CA 1
ATOM 1191 C C . ILE A 1 142 ? 7.203 -13.757 -13.128 1.00 93.19 142 ILE A C 1
ATOM 1193 O O . ILE A 1 142 ? 6.303 -14.592 -13.187 1.00 93.19 142 ILE A O 1
ATOM 1197 N N . GLU A 1 143 ? 7.972 -13.622 -12.046 1.00 94.81 143 GLU A N 1
ATOM 1198 C CA . GLU A 1 143 ? 7.811 -14.434 -10.834 1.00 94.81 143 GLU A CA 1
ATOM 1199 C C . GLU A 1 143 ? 6.400 -14.310 -10.251 1.00 94.81 143 GLU A C 1
ATOM 1201 O O . GLU A 1 143 ? 5.756 -15.314 -9.938 1.00 94.81 143 GLU A O 1
ATOM 1206 N N . PHE A 1 144 ? 5.874 -13.085 -10.172 1.00 96.06 144 PHE A N 1
ATOM 1207 C CA . PHE A 1 144 ? 4.512 -12.845 -9.707 1.00 96.06 144 PHE A CA 1
ATOM 1208 C C . PHE A 1 144 ? 3.453 -13.516 -10.598 1.00 96.06 144 PHE A C 1
ATOM 1210 O O . PHE A 1 144 ? 2.506 -14.107 -10.080 1.00 96.06 144 PHE A O 1
ATOM 1217 N N . ASN A 1 145 ? 3.612 -13.464 -11.924 1.00 96.56 145 ASN A N 1
ATOM 1218 C CA . ASN A 1 145 ? 2.720 -14.140 -12.870 1.00 96.56 145 ASN A CA 1
ATOM 1219 C C . ASN A 1 145 ? 2.817 -15.672 -12.765 1.00 96.56 145 ASN A C 1
ATOM 1221 O O . ASN A 1 145 ? 1.796 -16.356 -12.790 1.00 96.56 145 ASN A O 1
ATOM 1225 N N . ASN A 1 146 ? 4.031 -16.203 -12.611 1.00 94.75 146 ASN A N 1
ATOM 1226 C CA . ASN A 1 146 ? 4.294 -17.639 -12.500 1.00 94.75 146 ASN A CA 1
ATOM 1227 C C . ASN A 1 146 ? 3.767 -18.242 -11.194 1.00 94.75 146 ASN A C 1
ATOM 1229 O O . ASN A 1 146 ? 3.527 -19.443 -11.129 1.00 94.75 146 ASN A O 1
ATOM 1233 N N . ALA A 1 147 ? 3.544 -17.420 -10.167 1.00 95.62 147 ALA A N 1
ATOM 1234 C CA . ALA A 1 147 ? 2.899 -17.860 -8.938 1.00 95.62 147 ALA A CA 1
ATOM 1235 C C . ALA A 1 147 ? 1.406 -18.191 -9.126 1.00 95.62 147 ALA A C 1
ATOM 1237 O O . ALA A 1 147 ? 0.813 -18.822 -8.252 1.00 95.62 147 ALA A O 1
ATOM 1238 N N . PHE A 1 148 ? 0.768 -17.758 -10.221 1.00 96.94 148 PHE A N 1
ATOM 1239 C CA . PHE A 1 148 ? -0.632 -18.080 -10.492 1.00 96.94 148 PHE A CA 1
ATOM 1240 C C . PHE A 1 148 ? -0.821 -19.555 -10.843 1.00 96.94 148 PHE A C 1
ATOM 1242 O O . PHE A 1 148 ? 0.008 -20.168 -11.502 1.00 96.94 148 PHE A O 1
ATOM 1249 N N . THR A 1 149 ? -1.980 -20.096 -10.467 1.00 95.75 149 THR A N 1
ATOM 1250 C CA . THR A 1 149 ? -2.415 -21.443 -10.891 1.00 95.75 149 THR A CA 1
ATOM 1251 C C . THR A 1 149 ? -2.426 -21.601 -12.412 1.00 95.75 149 THR A C 1
ATOM 1253 O O . THR A 1 149 ? -2.049 -22.645 -12.930 1.00 95.75 149 THR A O 1
ATOM 1256 N N . GLU A 1 150 ? -2.810 -20.542 -13.123 1.00 93.94 150 GLU A N 1
ATOM 1257 C CA . GLU A 1 150 ? -2.734 -20.449 -14.576 1.00 93.94 150 GLU A CA 1
ATOM 1258 C C . GLU A 1 150 ? -2.077 -19.118 -14.974 1.00 93.94 150 GLU A C 1
ATOM 1260 O O . GLU A 1 150 ? -2.777 -18.099 -15.076 1.00 93.94 150 GLU A O 1
ATOM 1265 N N . PRO A 1 151 ? -0.753 -19.088 -15.182 1.00 95.44 151 PRO A N 1
ATOM 1266 C CA . PRO A 1 151 ? -0.032 -17.878 -15.567 1.00 95.44 151 PRO A CA 1
ATOM 1267 C C . PRO A 1 151 ? -0.503 -17.312 -16.915 1.00 95.44 151 PRO A C 1
ATOM 1269 O O . PRO A 1 151 ? -0.960 -18.044 -17.795 1.00 95.44 151 PRO A O 1
ATOM 1272 N N . LEU A 1 152 ? -0.376 -15.994 -17.099 1.00 94.44 152 LEU A N 1
ATOM 1273 C CA . LEU A 1 152 ? -0.503 -15.378 -18.425 1.00 94.44 152 LEU A CA 1
ATOM 1274 C C . LEU A 1 152 ? 0.642 -15.822 -19.329 1.00 94.44 152 LEU A C 1
ATOM 1276 O O . LEU A 1 152 ? 1.727 -16.160 -18.847 1.00 94.44 152 LEU A O 1
ATOM 1280 N N . LYS A 1 153 ? 0.424 -15.737 -20.644 1.00 94.94 153 LYS A N 1
ATOM 1281 C CA . LYS A 1 153 ? 1.497 -15.970 -21.610 1.00 94.94 153 LYS A CA 1
ATOM 1282 C C . LYS A 1 153 ? 2.556 -14.888 -21.463 1.00 94.94 153 LYS A C 1
ATOM 1284 O O . LYS A 1 153 ? 2.239 -13.714 -21.272 1.00 94.94 153 LYS A O 1
ATOM 1289 N N . GLU A 1 154 ? 3.812 -15.265 -21.655 1.00 91.19 154 GLU A N 1
ATOM 1290 C CA . GLU A 1 154 ? 4.943 -14.341 -21.572 1.00 91.19 154 GLU A CA 1
ATOM 1291 C C . GLU A 1 154 ? 4.752 -13.109 -22.472 1.00 91.19 154 GLU A C 1
ATOM 1293 O O . GLU A 1 154 ? 4.950 -11.980 -22.037 1.00 91.19 154 GLU A O 1
ATOM 1298 N N . THR A 1 155 ? 4.224 -13.290 -23.686 1.00 92.62 155 THR A N 1
ATOM 1299 C CA . THR A 1 155 ? 3.919 -12.188 -24.612 1.00 92.62 155 THR A CA 1
ATOM 1300 C C . THR A 1 155 ? 2.940 -11.156 -24.043 1.00 92.62 155 THR A C 1
ATOM 1302 O O . THR A 1 155 ? 3.044 -9.970 -24.358 1.00 92.62 155 THR A O 1
ATOM 1305 N N . GLU A 1 156 ? 1.982 -11.586 -23.215 1.00 93.75 156 GLU A N 1
ATOM 1306 C CA . GLU A 1 156 ? 1.012 -10.700 -22.561 1.00 93.75 156 GLU A CA 1
ATOM 1307 C C . GLU A 1 156 ? 1.680 -9.914 -21.428 1.00 93.75 156 GLU A C 1
ATOM 1309 O O . GLU A 1 156 ? 1.497 -8.699 -21.328 1.00 93.75 156 GLU A O 1
ATOM 1314 N N . VAL A 1 157 ? 2.521 -10.581 -20.631 1.00 93.88 157 VAL A N 1
ATOM 1315 C CA . VAL A 1 157 ? 3.321 -9.941 -19.573 1.00 93.88 157 VAL A CA 1
ATOM 1316 C C . VAL A 1 157 ? 4.269 -8.896 -20.172 1.00 93.88 157 VAL A C 1
ATOM 1318 O O . VAL A 1 157 ? 4.313 -7.755 -19.711 1.00 93.88 157 VAL A O 1
ATOM 1321 N N . GLN A 1 158 ? 4.946 -9.231 -21.271 1.00 92.56 158 GLN A N 1
ATOM 1322 C CA . GLN A 1 158 ? 5.820 -8.313 -22.004 1.00 92.56 158 GLN A CA 1
ATOM 1323 C C . GLN A 1 158 ? 5.069 -7.102 -22.570 1.00 92.56 158 GLN A C 1
ATOM 1325 O O . GLN A 1 158 ? 5.569 -5.974 -22.550 1.00 92.56 158 GLN A O 1
ATOM 1330 N N . ALA A 1 159 ? 3.843 -7.299 -23.064 1.00 93.12 159 ALA A N 1
ATOM 1331 C CA . ALA A 1 159 ? 3.014 -6.196 -23.543 1.00 93.12 159 ALA A CA 1
ATOM 1332 C C . ALA A 1 159 ? 2.662 -5.209 -22.416 1.00 93.12 159 ALA A C 1
ATOM 1334 O O . ALA A 1 159 ? 2.681 -3.995 -22.641 1.00 93.12 159 ALA A O 1
ATOM 1335 N N . VAL A 1 160 ? 2.401 -5.715 -21.204 1.00 92.25 160 VAL A N 1
ATOM 1336 C CA . VAL A 1 160 ? 2.214 -4.888 -20.004 1.00 92.25 160 VAL A CA 1
ATOM 1337 C C . VAL A 1 160 ? 3.502 -4.135 -19.674 1.00 92.25 160 VAL A C 1
ATOM 1339 O O . VAL A 1 160 ? 3.485 -2.906 -19.614 1.00 92.25 160 VAL A O 1
ATOM 1342 N N . LEU A 1 161 ? 4.632 -4.829 -19.525 1.00 92.06 161 LEU A N 1
ATOM 1343 C CA . LEU A 1 161 ? 5.915 -4.213 -19.162 1.00 92.06 161 LEU A CA 1
ATOM 1344 C C . LEU A 1 161 ? 6.340 -3.107 -20.139 1.00 92.06 161 LEU A C 1
ATOM 1346 O O . LEU A 1 161 ? 6.863 -2.080 -19.716 1.00 92.06 161 LEU A O 1
ATOM 1350 N N . ARG A 1 162 ? 6.015 -3.234 -21.430 1.00 91.56 162 ARG A N 1
ATOM 1351 C CA . ARG A 1 162 ? 6.295 -2.202 -22.442 1.00 91.56 162 ARG A CA 1
ATOM 1352 C C . ARG A 1 162 ? 5.549 -0.882 -22.208 1.00 91.56 162 ARG A C 1
ATOM 1354 O O . ARG A 1 162 ? 6.044 0.178 -22.595 1.00 91.56 162 ARG A O 1
ATOM 1361 N N . CYS A 1 163 ? 4.351 -0.913 -21.619 1.00 87.62 163 CYS A N 1
ATOM 1362 C CA . CYS A 1 163 ? 3.526 0.286 -21.427 1.00 87.62 163 CYS A CA 1
ATOM 1363 C C . CYS A 1 163 ? 3.737 0.968 -20.062 1.00 87.62 163 CYS A C 1
ATOM 1365 O O . CYS A 1 163 ? 3.480 2.169 -19.933 1.00 87.62 163 CYS A O 1
ATOM 1367 N N . ILE A 1 164 ? 4.242 0.237 -19.064 1.00 89.81 164 ILE A N 1
ATOM 1368 C CA . ILE A 1 164 ? 4.435 0.714 -17.687 1.00 89.81 164 ILE A CA 1
ATOM 1369 C C . ILE A 1 164 ? 5.417 1.902 -17.557 1.00 89.81 164 ILE A C 1
ATOM 1371 O O . ILE A 1 164 ? 5.046 2.875 -16.889 1.00 89.81 164 ILE A O 1
ATOM 1375 N N . PRO A 1 165 ? 6.601 1.926 -18.208 1.00 88.75 165 PRO A N 1
ATOM 1376 C CA . PRO A 1 165 ? 7.568 3.019 -18.051 1.00 88.75 165 PRO A CA 1
ATOM 1377 C C . PRO A 1 165 ? 6.990 4.407 -18.356 1.00 88.75 165 PRO A C 1
ATOM 1379 O O . PRO A 1 165 ? 7.211 5.358 -17.609 1.00 88.75 165 PRO A O 1
ATOM 1382 N N . LYS A 1 166 ? 6.153 4.530 -19.397 1.00 88.25 166 LYS A N 1
ATOM 1383 C CA . LYS A 1 166 ? 5.502 5.807 -19.744 1.00 88.25 166 LYS A CA 1
ATOM 1384 C C . LYS A 1 166 ? 4.560 6.295 -18.642 1.00 88.25 166 LYS A C 1
ATOM 1386 O O . LYS A 1 166 ? 4.476 7.493 -18.392 1.00 88.25 166 LYS A O 1
ATOM 1391 N N . ALA A 1 167 ? 3.831 5.389 -17.993 1.00 88.62 167 ALA A N 1
ATOM 1392 C CA . ALA A 1 167 ? 2.921 5.738 -16.905 1.00 88.62 167 ALA A CA 1
ATOM 1393 C C . ALA A 1 167 ? 3.678 6.148 -15.634 1.00 88.62 167 ALA A C 1
ATOM 1395 O O . ALA A 1 167 ? 3.254 7.063 -14.926 1.00 88.62 167 ALA A O 1
ATOM 1396 N N . ILE A 1 168 ? 4.807 5.492 -15.368 1.00 88.62 168 ILE A N 1
ATOM 1397 C CA . ILE A 1 168 ? 5.720 5.831 -14.277 1.00 88.62 168 ILE A CA 1
ATOM 1398 C C . ILE A 1 168 ? 6.296 7.236 -14.467 1.00 88.62 168 ILE A C 1
ATOM 1400 O O . ILE A 1 168 ? 6.260 8.036 -13.538 1.00 88.62 168 ILE A O 1
ATOM 1404 N N . ASP A 1 169 ? 6.767 7.572 -15.665 1.00 87.06 169 ASP A N 1
ATOM 1405 C CA . ASP A 1 169 ? 7.372 8.881 -15.938 1.00 87.06 169 ASP A CA 1
ATOM 1406 C C . ASP A 1 169 ? 6.397 10.027 -15.682 1.00 87.06 169 ASP A C 1
ATOM 1408 O O . ASP A 1 169 ? 6.758 11.047 -15.093 1.00 87.06 169 ASP A O 1
ATOM 1412 N N . LYS A 1 170 ? 5.130 9.824 -16.054 1.00 87.75 170 LYS A N 1
ATOM 1413 C CA . LYS A 1 170 ? 4.048 10.773 -15.779 1.00 87.75 170 LYS A CA 1
ATOM 1414 C C . LYS A 1 170 ? 3.758 10.903 -14.282 1.00 87.75 170 LYS A C 1
ATOM 1416 O O . LYS A 1 170 ? 3.537 12.016 -13.809 1.00 87.75 170 LYS A O 1
ATOM 1421 N N . PHE A 1 171 ? 3.802 9.799 -13.534 1.00 87.56 171 PHE A N 1
ATOM 1422 C CA . PHE A 1 171 ? 3.691 9.822 -12.073 1.00 87.56 171 PHE A CA 1
ATOM 1423 C C . PHE A 1 171 ? 4.833 10.624 -11.437 1.00 87.56 171 PHE A C 1
ATOM 1425 O O . PHE A 1 171 ? 4.577 11.518 -10.635 1.00 87.56 171 PHE A O 1
ATOM 1432 N N . ILE A 1 172 ? 6.081 10.365 -11.836 1.00 85.25 172 ILE A N 1
ATOM 1433 C CA . ILE A 1 172 ? 7.246 11.069 -11.290 1.00 85.25 172 ILE A CA 1
ATOM 1434 C C . ILE A 1 172 ? 7.164 12.568 -11.611 1.00 85.25 172 ILE A C 1
ATOM 1436 O O . ILE A 1 172 ? 7.355 13.393 -10.723 1.00 85.25 172 ILE A O 1
ATOM 1440 N N . ALA A 1 173 ? 6.824 12.940 -12.850 1.00 84.81 173 ALA A N 1
ATOM 1441 C CA . ALA A 1 173 ? 6.667 14.341 -13.241 1.00 84.81 173 ALA A CA 1
ATOM 1442 C C . ALA A 1 173 ? 5.570 15.061 -12.433 1.00 84.81 173 ALA A C 1
ATOM 1444 O O . ALA A 1 173 ? 5.731 16.222 -12.053 1.00 84.81 173 ALA A O 1
ATOM 1445 N N . TYR A 1 174 ? 4.465 14.369 -12.142 1.00 85.06 174 TYR A N 1
ATOM 1446 C CA . TYR A 1 174 ? 3.409 14.886 -11.276 1.00 85.06 174 TYR A CA 1
ATOM 1447 C C . TYR A 1 174 ? 3.907 15.115 -9.840 1.00 85.06 174 TYR A C 1
ATOM 1449 O O . TYR A 1 174 ? 3.710 16.201 -9.293 1.00 85.06 174 TYR A O 1
ATOM 1457 N N . GLU A 1 175 ? 4.586 14.127 -9.252 1.00 83.12 175 GLU A N 1
ATOM 1458 C CA . GLU A 1 175 ? 5.141 14.220 -7.895 1.00 83.12 175 GLU A CA 1
ATOM 1459 C C . GLU A 1 175 ? 6.193 15.331 -7.782 1.00 83.12 175 GLU A C 1
ATOM 1461 O O . GLU A 1 175 ? 6.220 16.048 -6.783 1.00 83.12 175 GLU A O 1
ATOM 1466 N N . GLN A 1 176 ? 7.016 15.542 -8.814 1.00 78.62 176 GLN A N 1
ATOM 1467 C CA . GLN A 1 176 ? 7.977 16.647 -8.830 1.00 78.62 176 GLN A CA 1
ATOM 1468 C C . GLN A 1 176 ? 7.302 18.019 -8.884 1.00 78.62 176 GLN A C 1
ATOM 1470 O O . GLN A 1 176 ? 7.710 18.916 -8.153 1.00 78.62 176 GLN A O 1
ATOM 1475 N N . GLY A 1 177 ? 6.232 18.176 -9.671 1.00 79.69 177 GLY A N 1
ATOM 1476 C CA . GLY A 1 177 ? 5.462 19.424 -9.685 1.00 79.69 177 GLY A CA 1
ATOM 1477 C C . GLY A 1 177 ? 4.853 19.760 -8.318 1.00 79.69 177 GLY A C 1
ATOM 1478 O O . GLY A 1 177 ? 4.845 20.912 -7.901 1.00 79.69 177 GLY A O 1
ATOM 1479 N N . LEU A 1 178 ? 4.382 18.757 -7.570 1.00 77.12 178 LEU A N 1
ATOM 1480 C CA . LEU A 1 178 ? 3.910 18.987 -6.199 1.00 77.12 178 LEU A CA 1
ATOM 1481 C C . LEU A 1 178 ? 5.037 19.457 -5.266 1.00 77.12 178 LEU A C 1
ATOM 1483 O O . LEU A 1 178 ? 4.801 20.292 -4.393 1.00 77.12 178 LEU A O 1
ATOM 1487 N N . ARG A 1 179 ? 6.255 18.934 -5.449 1.00 73.31 179 ARG A N 1
ATOM 1488 C CA . ARG A 1 179 ? 7.426 19.262 -4.618 1.00 73.31 179 ARG A CA 1
ATOM 1489 C C . ARG A 1 179 ? 7.996 20.646 -4.907 1.00 73.31 179 ARG A C 1
ATOM 1491 O O . ARG A 1 179 ? 8.396 21.324 -3.966 1.00 73.31 179 ARG A O 1
ATOM 1498 N N . SER A 1 180 ? 7.939 21.104 -6.159 1.00 72.19 180 SER A N 1
ATOM 1499 C CA . SER A 1 180 ? 8.286 22.485 -6.529 1.00 72.19 180 SER A CA 1
ATOM 1500 C C . SER A 1 180 ? 7.295 23.531 -5.994 1.00 72.19 180 SER A C 1
ATOM 1502 O O . SER A 1 180 ? 7.452 24.721 -6.252 1.00 72.19 180 SER A O 1
ATOM 1504 N N . GLY A 1 181 ? 6.281 23.115 -5.224 1.00 69.25 181 GLY A N 1
ATOM 1505 C CA . GLY A 1 181 ? 5.300 23.998 -4.595 1.00 69.25 181 GLY A CA 1
ATOM 1506 C C . GLY A 1 181 ? 4.087 24.296 -5.475 1.00 69.25 181 GLY A C 1
ATOM 1507 O O . GLY A 1 181 ? 3.223 25.088 -5.085 1.00 69.25 181 GLY A O 1
ATOM 1508 N N . GLU A 1 182 ? 3.966 23.658 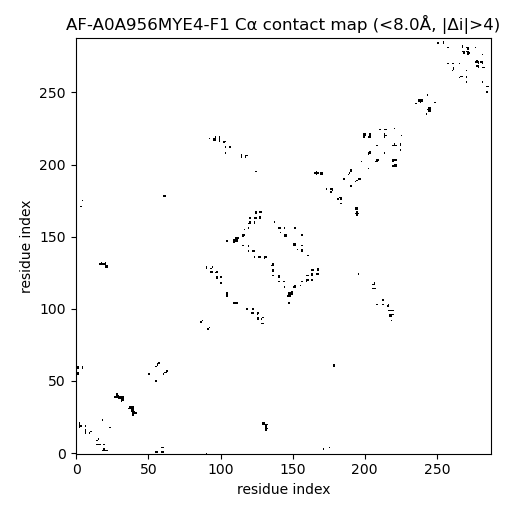-6.643 1.00 74.12 182 GLU A N 1
ATOM 1509 C CA . GLU A 1 182 ? 2.803 23.851 -7.499 1.00 74.12 182 GLU A CA 1
ATOM 1510 C C . GLU A 1 182 ? 1.561 23.203 -6.879 1.00 74.12 182 GLU A C 1
ATOM 1512 O O . GLU A 1 182 ? 1.526 22.018 -6.533 1.00 74.12 182 GLU A O 1
ATOM 1517 N N . ARG A 1 183 ? 0.467 23.966 -6.801 1.00 69.94 183 ARG A N 1
ATOM 1518 C CA . ARG A 1 183 ? -0.844 23.435 -6.408 1.00 69.94 183 ARG A CA 1
ATOM 1519 C C . ARG A 1 183 ? -1.469 22.650 -7.564 1.00 69.94 183 ARG A C 1
ATOM 1521 O O . ARG A 1 183 ? -2.397 23.119 -8.217 1.00 69.94 183 ARG A O 1
ATOM 1528 N N . LYS A 1 184 ? -0.973 21.435 -7.803 1.00 71.00 184 LYS A N 1
ATOM 1529 C CA . LYS A 1 184 ? -1.518 20.494 -8.791 1.00 71.00 184 LYS A CA 1
ATOM 1530 C C . LYS A 1 184 ? -2.563 19.563 -8.167 1.00 71.00 184 LYS A C 1
ATOM 1532 O O . LYS A 1 184 ? -2.432 19.091 -7.041 1.00 71.00 184 LYS A O 1
ATOM 1537 N N . ARG A 1 185 ? -3.630 19.284 -8.919 1.00 73.88 185 ARG A N 1
ATOM 1538 C CA . ARG A 1 185 ? -4.574 18.188 -8.652 1.00 73.88 185 ARG A CA 1
ATOM 1539 C C . ARG A 1 185 ? -4.608 17.292 -9.876 1.00 73.88 185 ARG A C 1
ATOM 1541 O O . ARG A 1 185 ? -4.598 17.800 -10.994 1.00 73.88 185 ARG A O 1
ATOM 1548 N N . VAL A 1 186 ? -4.709 15.980 -9.667 1.00 72.19 186 VAL A N 1
ATOM 1549 C CA . VAL A 1 186 ? -4.910 15.029 -10.768 1.00 72.19 186 VAL A CA 1
ATOM 1550 C C . VAL A 1 186 ? -6.198 15.399 -11.512 1.00 72.19 186 VAL A C 1
ATOM 1552 O O . VAL A 1 186 ? -7.301 15.253 -10.972 1.00 72.19 186 VAL A O 1
ATOM 1555 N N . SER A 1 187 ? -6.050 15.909 -12.735 1.00 74.00 187 SER A N 1
ATOM 1556 C CA . SER A 1 187 ? -7.162 16.322 -13.593 1.00 74.00 187 SER A CA 1
ATOM 1557 C C . SER A 1 187 ? -7.875 15.107 -14.199 1.00 74.00 187 SER A C 1
ATOM 1559 O O . SER A 1 187 ? -7.358 13.989 -14.171 1.00 74.00 187 SER A O 1
ATOM 1561 N N . LYS A 1 188 ? -9.067 15.306 -14.779 1.00 70.12 188 LYS A N 1
ATOM 1562 C CA . LYS A 1 188 ? -9.763 14.236 -15.517 1.00 70.12 188 LYS A CA 1
ATOM 1563 C C . LYS A 1 188 ? -8.903 13.715 -16.679 1.00 70.12 188 LYS A C 1
ATOM 1565 O O . LYS A 1 188 ? -8.712 12.513 -16.791 1.00 70.12 188 LYS A O 1
ATOM 1570 N N . GLY A 1 189 ? -8.290 14.618 -17.450 1.00 70.19 189 GLY A N 1
ATOM 1571 C CA . GLY A 1 189 ? -7.373 14.254 -18.535 1.00 70.19 189 GLY A CA 1
ATOM 1572 C C . GLY A 1 189 ? -6.175 13.431 -18.059 1.00 70.19 189 GLY A C 1
ATOM 1573 O O . GLY A 1 189 ? -5.806 12.473 -18.729 1.00 70.19 189 GLY A O 1
ATOM 1574 N N . MET A 1 190 ? -5.638 13.727 -16.870 1.00 72.06 190 MET A N 1
ATOM 1575 C CA . MET A 1 190 ? -4.557 12.928 -16.295 1.00 72.06 190 MET A CA 1
ATOM 1576 C C . MET A 1 190 ? -5.014 11.527 -15.881 1.00 72.06 190 MET A C 1
ATOM 1578 O O . MET A 1 190 ? -4.291 10.564 -16.081 1.00 72.06 190 MET A O 1
ATOM 1582 N N . ARG A 1 191 ? -6.231 11.376 -15.347 1.00 67.81 191 ARG A N 1
ATOM 1583 C CA . ARG A 1 191 ? -6.780 10.046 -15.022 1.00 67.81 191 ARG A CA 1
ATOM 1584 C C . ARG A 1 191 ? -7.026 9.196 -16.262 1.00 67.81 191 ARG A C 1
ATOM 1586 O O . ARG A 1 191 ? -6.840 7.987 -16.201 1.00 67.81 191 ARG A O 1
ATOM 1593 N N . ASP A 1 192 ? -7.440 9.839 -17.348 1.00 61.06 192 ASP A N 1
ATOM 1594 C CA . ASP A 1 192 ? -7.812 9.158 -18.584 1.00 61.06 192 ASP A CA 1
ATOM 1595 C C . ASP A 1 192 ? -6.590 8.878 -19.482 1.00 61.06 192 ASP A C 1
ATOM 1597 O O . ASP A 1 192 ? -6.615 7.927 -20.260 1.00 61.06 192 ASP A O 1
ATOM 1601 N N . ARG A 1 193 ? -5.523 9.693 -19.401 1.00 59.28 193 ARG A N 1
ATOM 1602 C CA . ARG A 1 193 ? -4.377 9.642 -20.335 1.00 59.28 193 ARG A CA 1
ATOM 1603 C C . ARG A 1 193 ? -2.991 9.590 -19.683 1.00 59.28 193 ARG A C 1
ATOM 1605 O O . ARG A 1 193 ? -2.039 9.169 -20.348 1.00 59.28 193 ARG A O 1
ATOM 1612 N N . ASP A 1 194 ? -2.837 10.002 -18.421 1.00 61.94 194 ASP A N 1
ATOM 1613 C CA . ASP A 1 194 ? -1.528 10.234 -17.796 1.00 61.94 194 ASP A CA 1
ATOM 1614 C C . ASP A 1 194 ? -1.306 9.470 -16.487 1.00 61.94 194 ASP A C 1
ATOM 1616 O O . ASP A 1 194 ? -1.511 10.007 -15.405 1.00 61.94 194 ASP A O 1
ATOM 1620 N N . GLY A 1 195 ? -0.774 8.249 -16.574 1.00 67.00 195 GLY A N 1
ATOM 1621 C CA . GLY A 1 195 ? -0.482 7.420 -15.398 1.00 67.00 195 GLY A CA 1
ATOM 1622 C C . GLY A 1 195 ? -1.717 6.680 -14.874 1.00 67.00 195 GLY A C 1
ATOM 1623 O O . GLY A 1 195 ? -2.846 6.946 -15.282 1.00 67.00 195 GLY A O 1
ATOM 1624 N N . TYR A 1 196 ? -1.513 5.718 -13.974 1.00 83.06 196 TYR A N 1
ATOM 1625 C CA . TYR A 1 196 ? -2.583 4.827 -13.515 1.00 83.06 196 TYR A CA 1
ATOM 1626 C C . TYR A 1 196 ? -3.102 5.221 -12.122 1.00 83.06 196 TYR A C 1
ATOM 1628 O O . TYR A 1 196 ? -2.812 4.592 -11.100 1.00 83.06 196 TYR A O 1
ATOM 1636 N N . TRP A 1 197 ? -3.905 6.288 -12.081 1.00 83.12 197 TRP A N 1
ATOM 1637 C CA . TRP A 1 197 ? -4.474 6.876 -10.857 1.00 83.12 197 TRP A CA 1
ATOM 1638 C C . TRP A 1 197 ? -5.732 6.151 -10.360 1.00 83.12 197 TRP A C 1
ATOM 1640 O O . TRP A 1 197 ? -6.797 6.754 -10.188 1.00 83.12 197 TRP A O 1
ATOM 1650 N N . TYR A 1 198 ? -5.628 4.843 -10.129 1.00 87.25 198 TYR A N 1
ATOM 1651 C CA . TYR A 1 198 ? -6.778 4.033 -9.737 1.00 87.25 198 TYR A CA 1
ATOM 1652 C C . TYR A 1 198 ? -7.353 4.443 -8.371 1.00 87.25 198 TYR A C 1
ATOM 1654 O O . TYR A 1 198 ? -6.649 4.498 -7.351 1.00 87.25 198 TYR A O 1
ATOM 1662 N N . LYS A 1 199 ? -8.672 4.673 -8.349 1.00 88.75 199 LYS A N 1
ATOM 1663 C CA . LYS A 1 199 ? -9.461 4.746 -7.115 1.00 88.75 199 LYS A CA 1
ATOM 1664 C C . LYS A 1 199 ? -9.595 3.351 -6.510 1.00 88.75 199 LYS A C 1
ATOM 1666 O O . LYS A 1 199 ? -9.634 2.365 -7.240 1.00 88.75 199 LYS A O 1
ATOM 1671 N N . ASN A 1 200 ? -9.746 3.278 -5.189 1.00 92.56 200 ASN A N 1
ATOM 1672 C CA . ASN A 1 200 ? -9.989 2.002 -4.512 1.00 92.56 200 ASN A CA 1
ATOM 1673 C C . ASN A 1 200 ? -11.248 1.301 -5.038 1.00 92.56 200 ASN A C 1
ATOM 1675 O O . ASN A 1 200 ? -11.198 0.106 -5.274 1.00 92.56 200 ASN A O 1
ATOM 1679 N N . GLU A 1 201 ? -12.330 2.043 -5.292 1.00 91.88 201 GLU A N 1
ATOM 1680 C CA . GLU A 1 201 ? -13.566 1.509 -5.890 1.00 91.88 201 GLU A CA 1
ATOM 1681 C C . GLU A 1 201 ? -13.290 0.797 -7.221 1.00 91.88 201 GLU A C 1
ATOM 1683 O O . GLU A 1 201 ? -13.707 -0.338 -7.412 1.00 91.88 201 GLU A O 1
ATOM 1688 N N . THR A 1 202 ? -12.507 1.424 -8.105 1.00 91.31 202 THR A N 1
ATOM 1689 C CA . THR A 1 202 ? -12.127 0.847 -9.402 1.00 91.31 202 THR A CA 1
ATOM 1690 C C . THR A 1 202 ? -11.258 -0.398 -9.251 1.00 91.31 202 THR A C 1
ATOM 1692 O O . THR A 1 202 ? -11.413 -1.338 -10.021 1.00 91.31 202 THR A O 1
ATOM 1695 N N . LEU A 1 203 ? -10.333 -0.412 -8.286 1.00 94.88 203 LEU A N 1
ATOM 1696 C CA . LEU A 1 203 ? -9.500 -1.589 -8.021 1.00 94.88 203 LEU A CA 1
ATOM 1697 C C . LEU A 1 203 ? -10.338 -2.749 -7.486 1.00 94.88 203 LEU A C 1
ATOM 1699 O O . LEU A 1 203 ? -10.173 -3.870 -7.947 1.00 94.88 203 LEU A O 1
ATOM 1703 N N . ILE A 1 204 ? -11.242 -2.471 -6.547 1.00 96.00 204 ILE A N 1
ATOM 1704 C CA . ILE A 1 204 ? -12.141 -3.468 -5.960 1.00 96.00 204 ILE A CA 1
ATOM 1705 C C . ILE A 1 204 ? -13.017 -4.094 -7.040 1.00 96.00 204 ILE A C 1
ATOM 1707 O O . ILE A 1 204 ? -13.106 -5.315 -7.099 1.00 96.00 204 ILE A O 1
ATOM 1711 N N . ASP A 1 205 ? -13.600 -3.273 -7.910 1.00 94.50 205 ASP A N 1
ATOM 1712 C CA . ASP A 1 205 ? -14.434 -3.728 -9.021 1.00 94.50 205 ASP A CA 1
ATOM 1713 C C . ASP A 1 205 ? -13.632 -4.564 -10.033 1.00 94.50 205 ASP A C 1
ATOM 1715 O O . ASP A 1 205 ? -13.914 -5.741 -10.245 1.00 94.50 205 ASP A O 1
ATOM 1719 N N . ARG A 1 206 ? -12.540 -4.010 -10.580 1.00 94.69 206 ARG A N 1
ATOM 1720 C CA . ARG A 1 206 ? -11.749 -4.674 -11.633 1.00 94.69 206 ARG A CA 1
ATOM 1721 C C . ARG A 1 206 ? -10.977 -5.911 -11.177 1.00 94.69 206 ARG A C 1
ATOM 1723 O O . ARG A 1 206 ? -10.586 -6.705 -12.025 1.00 94.69 206 ARG A O 1
ATOM 1730 N N . LEU A 1 207 ? -10.706 -6.059 -9.882 1.00 96.00 207 LEU A N 1
ATOM 1731 C CA . LEU A 1 207 ? -10.070 -7.252 -9.304 1.00 96.00 207 LEU A CA 1
ATOM 1732 C C . LEU A 1 207 ? -11.091 -8.174 -8.609 1.00 96.00 207 LEU A C 1
ATOM 1734 O O . LEU A 1 207 ? -10.709 -9.212 -8.060 1.00 96.00 207 LEU A O 1
ATOM 1738 N N . GLY A 1 208 ? -12.375 -7.795 -8.603 1.00 95.44 208 GLY A N 1
ATOM 1739 C CA . GLY A 1 208 ? -13.459 -8.534 -7.960 1.00 95.44 208 GLY A CA 1
ATOM 1740 C C . GLY A 1 208 ? -13.227 -8.770 -6.468 1.00 95.44 208 GLY A C 1
ATOM 1741 O O . GLY A 1 208 ? -13.455 -9.877 -5.987 1.00 95.44 208 GLY A O 1
ATOM 1742 N N . ILE A 1 209 ? -12.676 -7.794 -5.740 1.00 96.81 209 ILE A N 1
ATOM 1743 C CA . ILE A 1 209 ? -12.255 -7.964 -4.340 1.00 96.81 209 ILE A CA 1
ATOM 1744 C C . ILE A 1 209 ? -13.478 -7.984 -3.420 1.00 96.81 209 ILE A C 1
ATOM 1746 O O . ILE A 1 209 ? -14.209 -7.002 -3.273 1.00 96.81 209 ILE A O 1
ATOM 1750 N N . THR A 1 210 ? -13.659 -9.092 -2.717 1.00 96.75 210 THR A N 1
ATOM 1751 C CA . THR A 1 210 ? -14.777 -9.300 -1.795 1.00 96.75 210 THR A CA 1
ATOM 1752 C C . THR A 1 210 ? -14.599 -8.538 -0.479 1.00 96.75 210 THR A C 1
ATOM 1754 O O . THR A 1 210 ? -13.489 -8.202 -0.063 1.00 96.75 210 THR A O 1
ATOM 1757 N N . LYS A 1 211 ? -15.701 -8.310 0.250 1.00 95.56 211 LYS A N 1
ATOM 1758 C CA . LYS A 1 211 ? -15.657 -7.678 1.583 1.00 95.56 211 LYS A CA 1
ATOM 1759 C C . LYS A 1 211 ? -14.803 -8.470 2.585 1.00 95.56 211 LYS A C 1
ATOM 1761 O O . LYS A 1 211 ? -14.135 -7.873 3.420 1.00 95.56 211 LYS A O 1
ATOM 1766 N N . SER A 1 212 ? -14.797 -9.802 2.504 1.00 96.31 212 SER A N 1
ATOM 1767 C CA . SER A 1 212 ? -13.959 -10.663 3.351 1.00 96.31 212 SER A CA 1
ATOM 1768 C C . SER A 1 212 ? -12.470 -10.535 3.034 1.00 96.31 212 SER A C 1
ATOM 1770 O O . SER A 1 212 ? -11.651 -10.537 3.951 1.00 96.31 212 SER A O 1
ATOM 1772 N N . GLU A 1 213 ? -12.106 -10.384 1.760 1.00 97.19 213 GLU A N 1
ATOM 1773 C CA . GLU A 1 213 ? -10.712 -10.172 1.355 1.00 97.19 213 GLU A CA 1
ATOM 1774 C C . GLU A 1 213 ? -10.209 -8.797 1.806 1.00 97.19 213 GLU A C 1
ATOM 1776 O O . GLU A 1 213 ? -9.114 -8.699 2.358 1.00 97.19 213 GLU A O 1
ATOM 1781 N N . GLN A 1 214 ? -11.039 -7.753 1.686 1.00 96.56 214 GLN A N 1
ATOM 1782 C CA . GLN A 1 214 ? -10.694 -6.388 2.111 1.00 96.56 214 GLN A CA 1
ATOM 1783 C C . GLN A 1 214 ? -10.275 -6.299 3.588 1.00 96.56 214 GLN A C 1
ATOM 1785 O O . GLN A 1 214 ? -9.408 -5.491 3.922 1.00 96.56 214 GLN A O 1
ATOM 1790 N N . LYS A 1 215 ? -10.814 -7.156 4.468 1.00 95.50 215 LYS A N 1
ATOM 1791 C CA . LYS A 1 215 ? -10.430 -7.220 5.894 1.00 95.50 215 LYS A CA 1
ATOM 1792 C C . LYS A 1 215 ? -8.944 -7.500 6.114 1.00 95.50 215 LYS A C 1
ATOM 1794 O O . LYS A 1 215 ? -8.379 -7.041 7.101 1.00 95.50 215 LYS A O 1
ATOM 1799 N N . HIS A 1 216 ? -8.308 -8.199 5.180 1.00 96.00 216 HIS A N 1
ATOM 1800 C CA . HIS A 1 216 ? -6.894 -8.565 5.247 1.00 96.00 216 HIS A CA 1
ATOM 1801 C C . HIS A 1 216 ? -5.984 -7.560 4.521 1.00 96.00 216 HIS A C 1
ATOM 1803 O O . HIS A 1 216 ? -4.766 -7.638 4.646 1.00 96.00 216 HIS A O 1
ATOM 1809 N N . MET A 1 217 ? -6.557 -6.606 3.781 1.00 95.38 217 MET A N 1
ATOM 1810 C CA . MET A 1 217 ? -5.816 -5.595 3.021 1.00 95.38 217 MET A CA 1
ATOM 1811 C C . MET A 1 217 ? -5.539 -4.346 3.853 1.00 95.38 217 MET A C 1
ATOM 1813 O O . MET A 1 217 ? -6.324 -3.955 4.718 1.00 95.38 217 MET A O 1
ATOM 1817 N N . LYS A 1 218 ? -4.445 -3.646 3.575 1.00 92.56 218 LYS A N 1
ATOM 1818 C CA . LYS A 1 218 ? -4.092 -2.386 4.234 1.00 92.56 218 LYS A CA 1
ATOM 1819 C C . LYS A 1 218 ? -4.693 -1.169 3.538 1.00 92.56 218 LYS A C 1
ATOM 1821 O O . LYS A 1 218 ? -5.176 -0.269 4.228 1.00 92.56 218 LYS A O 1
ATOM 1826 N N . THR A 1 219 ? -4.644 -1.122 2.209 1.00 93.44 219 THR A N 1
ATOM 1827 C CA . THR A 1 219 ? -4.921 0.079 1.407 1.00 93.44 219 THR A CA 1
ATOM 1828 C C . THR A 1 219 ? -6.089 -0.070 0.441 1.00 93.44 219 THR A C 1
ATOM 1830 O O . THR A 1 219 ? -6.878 0.872 0.339 1.00 93.44 219 THR A O 1
ATOM 1833 N N . ILE A 1 220 ? -6.243 -1.212 -0.240 1.00 94.56 220 ILE A N 1
ATOM 1834 C CA . ILE A 1 220 ? -7.315 -1.455 -1.222 1.00 94.56 220 ILE A CA 1
ATOM 1835 C C . ILE A 1 220 ? -8.600 -1.861 -0.488 1.00 94.56 220 ILE A C 1
ATOM 1837 O O . ILE A 1 220 ? -9.044 -3.002 -0.514 1.00 94.56 220 ILE A O 1
ATOM 1841 N N . ILE A 1 221 ? -9.190 -0.898 0.218 1.00 95.44 221 ILE A N 1
ATOM 1842 C CA . ILE A 1 221 ? -10.425 -1.082 0.985 1.00 95.44 221 ILE A CA 1
ATOM 1843 C C . ILE A 1 221 ? -11.511 -0.118 0.521 1.00 95.44 221 ILE A C 1
ATOM 1845 O O . ILE A 1 221 ? -11.232 1.023 0.124 1.00 95.44 221 ILE A O 1
ATOM 1849 N N . GLY A 1 222 ? -12.749 -0.597 0.583 1.00 93.81 222 GLY A N 1
ATOM 1850 C CA . GLY A 1 222 ? -13.950 0.169 0.309 1.00 93.81 222 GLY A CA 1
ATOM 1851 C C . GLY A 1 222 ? -14.350 1.066 1.477 1.00 93.81 222 GLY A C 1
ATOM 1852 O O . GLY A 1 222 ? -13.716 1.103 2.537 1.00 93.81 222 GLY A O 1
ATOM 1853 N N . ILE A 1 223 ? -15.434 1.807 1.266 1.00 93.81 223 ILE A N 1
ATOM 1854 C CA . ILE A 1 223 ? -15.971 2.754 2.245 1.00 93.81 223 ILE A CA 1
ATOM 1855 C C . ILE A 1 223 ? -16.462 2.022 3.504 1.00 93.81 223 ILE A C 1
ATOM 1857 O O . ILE A 1 223 ? -16.132 2.447 4.611 1.00 93.81 223 ILE A O 1
ATOM 1861 N N . ASP A 1 224 ? -17.165 0.901 3.337 1.00 93.06 224 ASP A N 1
ATOM 1862 C CA . ASP A 1 224 ? -17.708 0.094 4.437 1.00 93.06 224 ASP A CA 1
ATOM 1863 C C . ASP A 1 224 ? -16.601 -0.395 5.387 1.00 93.06 224 ASP A C 1
ATOM 1865 O O . ASP A 1 224 ? -16.587 -0.038 6.563 1.00 93.06 224 ASP A O 1
ATOM 1869 N N . GLU A 1 225 ? -15.599 -1.107 4.857 1.00 95.75 225 GLU A N 1
ATOM 1870 C CA . GLU A 1 225 ? -14.466 -1.637 5.635 1.00 95.75 225 GLU A CA 1
ATOM 1871 C C . GLU A 1 225 ? -13.683 -0.514 6.341 1.00 95.75 225 GLU A C 1
ATOM 1873 O O . GLU A 1 225 ? -13.240 -0.645 7.486 1.00 95.75 225 GLU A O 1
ATOM 1878 N N . LYS A 1 226 ? -13.546 0.652 5.693 1.00 93.62 226 LYS A N 1
ATOM 1879 C CA . LYS A 1 226 ? -12.938 1.834 6.316 1.00 93.62 226 LYS A CA 1
ATOM 1880 C C . LYS A 1 226 ? -13.738 2.306 7.536 1.00 93.62 226 LYS A C 1
ATOM 1882 O O . LYS A 1 226 ? -13.132 2.669 8.553 1.00 93.62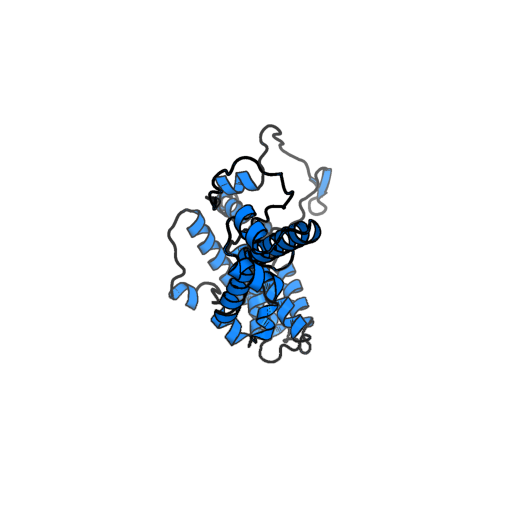 226 LYS A O 1
ATOM 1887 N N . TYR A 1 227 ? -15.067 2.355 7.443 1.00 94.44 227 TYR A N 1
ATOM 1888 C CA . TYR A 1 227 ? -15.922 2.734 8.568 1.00 94.44 227 TYR A CA 1
ATOM 1889 C C . TYR A 1 227 ? -15.894 1.685 9.677 1.00 94.44 227 TYR A C 1
ATOM 1891 O O . TYR A 1 227 ? -15.773 2.068 10.844 1.00 94.44 227 TYR A O 1
ATOM 1899 N N . ASP A 1 228 ? -15.901 0.400 9.333 1.00 92.88 228 ASP A N 1
ATOM 1900 C CA . ASP A 1 228 ? -15.833 -0.701 10.294 1.00 92.88 228 ASP A CA 1
ATOM 1901 C C . ASP A 1 228 ? -14.553 -0.639 11.133 1.00 92.88 228 ASP A C 1
ATOM 1903 O O . ASP A 1 228 ? -14.628 -0.569 12.365 1.00 92.88 228 ASP A O 1
ATOM 1907 N N . ARG A 1 229 ? -13.386 -0.494 10.491 1.00 92.75 229 ARG A N 1
ATOM 1908 C CA . ARG A 1 229 ? -12.095 -0.309 11.184 1.00 92.75 229 ARG A CA 1
ATOM 1909 C C . ARG A 1 229 ? -12.080 0.913 12.092 1.00 92.75 229 ARG A C 1
ATOM 1911 O O . ARG A 1 229 ? -11.503 0.899 13.181 1.00 92.75 229 ARG A O 1
ATOM 1918 N N . ASN A 1 230 ? -12.680 2.016 11.649 1.00 92.00 230 ASN A N 1
ATOM 1919 C CA . ASN A 1 230 ? -12.734 3.238 12.444 1.00 92.00 230 ASN A CA 1
ATOM 1920 C C . ASN A 1 230 ? -13.651 3.069 13.664 1.00 92.00 230 ASN A C 1
ATOM 1922 O O . ASN A 1 230 ? -13.310 3.496 14.768 1.00 92.00 230 ASN A O 1
ATOM 1926 N N . ASN A 1 231 ? -14.796 2.415 13.485 1.00 91.25 231 ASN A N 1
ATOM 1927 C CA . ASN A 1 231 ? -15.731 2.115 14.560 1.00 91.25 231 ASN A CA 1
ATOM 1928 C C . ASN A 1 231 ? -15.113 1.158 15.581 1.00 91.25 231 ASN A C 1
ATOM 1930 O O . ASN A 1 231 ? -15.221 1.404 16.782 1.00 91.25 231 ASN A O 1
ATOM 1934 N N . GLU A 1 232 ? -14.401 0.130 15.128 1.00 90.38 232 GLU A N 1
ATOM 1935 C CA . GLU A 1 232 ? -13.631 -0.769 15.982 1.00 90.38 232 GLU A CA 1
ATOM 1936 C C . GLU A 1 232 ? -12.552 -0.023 16.770 1.00 90.38 232 GLU A C 1
ATOM 1938 O O . GLU A 1 232 ? -12.552 -0.072 17.999 1.00 90.38 232 GLU A O 1
ATOM 1943 N N . ARG A 1 233 ? -11.725 0.795 16.107 1.00 89.38 233 ARG A N 1
ATOM 1944 C CA . ARG A 1 233 ? -10.723 1.633 16.784 1.00 89.38 233 ARG A CA 1
ATOM 1945 C C . ARG A 1 233 ? -11.352 2.545 17.840 1.00 89.38 233 ARG A C 1
ATOM 1947 O O . ARG A 1 233 ? -10.824 2.676 18.941 1.00 89.38 233 ARG A O 1
ATOM 1954 N N . ARG A 1 234 ? -12.493 3.173 17.534 1.00 88.88 234 ARG A N 1
ATOM 1955 C CA . ARG A 1 234 ? -13.244 4.019 18.481 1.00 88.88 234 ARG A CA 1
ATOM 1956 C C . ARG A 1 234 ? -13.837 3.216 19.637 1.00 88.88 234 ARG A C 1
ATOM 1958 O O . ARG A 1 234 ? -13.982 3.764 20.726 1.00 88.88 234 ARG A O 1
ATOM 1965 N N . ARG A 1 235 ? -14.247 1.963 19.419 1.00 87.62 235 ARG A N 1
ATOM 1966 C CA . ARG A 1 235 ? -14.714 1.061 20.486 1.00 87.62 235 ARG A CA 1
ATOM 1967 C C . ARG A 1 235 ? -13.552 0.670 21.395 1.00 87.62 235 ARG A C 1
ATOM 1969 O O . ARG A 1 235 ? -13.681 0.841 22.600 1.00 87.62 235 ARG A O 1
ATOM 1976 N N . ASN A 1 236 ? -12.419 0.270 20.825 1.00 86.19 236 ASN A N 1
ATOM 1977 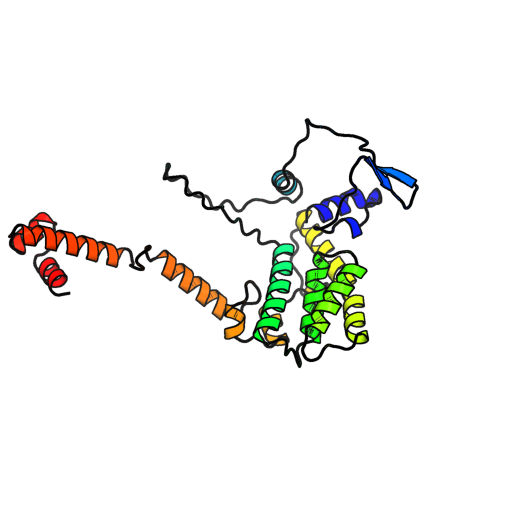C CA . ASN A 1 236 ? -11.239 -0.149 21.584 1.00 86.19 236 ASN A CA 1
ATOM 1978 C C . ASN A 1 236 ? -10.644 1.017 22.377 1.00 86.19 236 ASN A C 1
ATOM 1980 O O . ASN A 1 236 ? -10.374 0.870 23.557 1.00 86.19 236 ASN A O 1
ATOM 1984 N N . LYS A 1 237 ? -10.577 2.224 21.798 1.00 86.94 237 LYS A N 1
ATOM 1985 C CA . LYS A 1 237 ? -10.116 3.430 22.512 1.00 86.94 237 LYS A CA 1
ATOM 1986 C C . LYS A 1 237 ? -10.992 3.808 23.718 1.00 86.94 237 LYS A C 1
ATOM 1988 O O . LYS A 1 237 ? -10.530 4.503 24.615 1.00 86.94 237 LYS A O 1
ATOM 1993 N N . ARG A 1 238 ? -12.270 3.414 23.722 1.00 83.12 238 ARG A N 1
ATOM 1994 C CA . ARG A 1 238 ? -13.195 3.659 24.844 1.00 83.12 238 ARG A CA 1
ATOM 1995 C C . ARG A 1 238 ? -13.063 2.628 25.966 1.00 83.12 238 ARG A C 1
ATOM 1997 O O . ARG A 1 238 ? -13.661 2.846 27.020 1.00 83.12 238 ARG A O 1
ATOM 2004 N N . ARG A 1 239 ? -12.359 1.522 25.724 1.00 85.31 239 ARG A N 1
ATOM 2005 C CA . ARG A 1 239 ? -12.184 0.412 26.658 1.00 85.31 239 ARG A CA 1
ATOM 2006 C C . ARG A 1 239 ? -10.777 0.456 27.264 1.00 85.31 239 ARG A C 1
ATOM 2008 O O . ARG A 1 239 ? -9.849 0.932 26.615 1.00 85.31 239 ARG A O 1
ATOM 2015 N N . ASN A 1 240 ? -10.642 0.021 28.511 1.00 83.69 240 ASN A N 1
ATOM 2016 C CA . ASN A 1 240 ? -9.350 -0.204 29.161 1.00 83.69 240 ASN A CA 1
ATOM 2017 C C . ASN A 1 240 ? -8.795 -1.598 28.804 1.00 83.69 240 ASN A C 1
ATOM 2019 O O . ASN A 1 240 ? -9.378 -2.307 27.982 1.00 83.69 240 ASN A O 1
ATOM 2023 N N . GLU A 1 241 ? -7.669 -1.978 29.411 1.00 79.12 241 GLU A N 1
ATOM 2024 C CA . GLU A 1 241 ? -7.002 -3.273 29.191 1.00 79.12 241 GLU A CA 1
ATOM 2025 C C . GLU A 1 241 ? -7.912 -4.472 29.511 1.00 79.12 241 GLU A C 1
ATOM 2027 O O . GLU A 1 241 ? -7.858 -5.487 28.825 1.00 79.12 241 GLU A O 1
ATOM 2032 N N . GLU A 1 242 ? -8.837 -4.312 30.460 1.00 80.25 242 GLU A N 1
ATOM 2033 C CA . GLU A 1 242 ? -9.843 -5.313 30.845 1.00 80.25 242 GLU A CA 1
ATOM 2034 C C . GLU A 1 242 ? -11.073 -5.327 29.914 1.00 80.25 242 GLU A C 1
ATOM 2036 O O . GLU A 1 242 ? -12.051 -6.039 30.139 1.00 80.25 242 GLU A O 1
ATOM 2041 N N . GLY A 1 243 ? -11.070 -4.515 28.852 1.00 81.69 243 GLY A N 1
ATOM 2042 C CA . GLY A 1 243 ? -12.183 -4.406 27.912 1.00 81.69 243 GLY A CA 1
ATOM 2043 C C . GLY A 1 243 ? -13.379 -3.614 28.451 1.00 81.69 243 GLY A C 1
ATOM 2044 O O . GLY A 1 243 ? -14.412 -3.534 27.778 1.00 81.69 243 GLY A O 1
ATOM 2045 N N . LEU A 1 244 ? -13.268 -2.982 29.618 1.00 82.62 244 LEU A N 1
ATOM 2046 C CA . LEU A 1 244 ? -14.325 -2.209 30.261 1.00 82.62 244 LEU A CA 1
ATOM 2047 C C . LEU A 1 244 ? -14.297 -0.754 29.805 1.00 82.62 244 LEU A C 1
ATOM 2049 O O . LEU A 1 244 ? -13.256 -0.115 29.667 1.00 82.62 244 LEU A O 1
ATOM 2053 N N . THR A 1 245 ? -15.478 -0.189 29.579 1.00 86.56 245 THR A N 1
ATOM 2054 C CA . THR A 1 245 ? -15.601 1.266 29.421 1.00 86.56 245 THR A CA 1
ATOM 2055 C C . THR A 1 245 ? -15.323 1.978 30.744 1.00 86.56 245 THR A C 1
ATOM 2057 O O . THR A 1 245 ? -15.550 1.408 31.808 1.00 86.56 245 THR A O 1
ATOM 2060 N N . LYS A 1 246 ? -14.939 3.262 30.701 1.00 85.88 246 LYS A N 1
ATOM 2061 C CA . LYS A 1 246 ? -14.688 4.073 31.911 1.00 85.88 246 LYS A CA 1
ATOM 2062 C C . LYS A 1 246 ? -15.798 3.942 32.969 1.00 85.88 246 LYS A C 1
ATOM 2064 O O . LYS A 1 246 ? -15.520 3.704 34.134 1.00 85.88 246 LYS A O 1
ATOM 2069 N N . LYS A 1 247 ? -17.063 4.010 32.543 1.00 85.44 247 LYS A N 1
ATOM 2070 C CA . LYS A 1 247 ? -18.231 3.873 33.428 1.00 85.44 247 LYS A CA 1
ATOM 2071 C C . LYS A 1 247 ? -18.374 2.465 34.020 1.00 85.44 247 LYS A C 1
ATOM 2073 O O . LYS A 1 247 ? -18.856 2.319 35.137 1.00 85.44 247 LYS A O 1
ATOM 2078 N N . GLN A 1 248 ? -18.015 1.429 33.262 1.00 86.38 248 GLN A N 1
ATOM 2079 C CA . GLN A 1 248 ? -18.029 0.051 33.755 1.00 86.38 248 GLN A CA 1
ATOM 2080 C C . GLN A 1 248 ? -16.910 -0.182 34.776 1.00 86.38 248 GLN A C 1
ATOM 2082 O O . GLN A 1 248 ? -17.183 -0.807 35.794 1.00 86.38 248 GLN A O 1
ATOM 2087 N N . GLN A 1 249 ? -15.721 0.389 34.553 1.00 87.62 249 GLN A N 1
ATOM 2088 C CA . GLN A 1 249 ? -14.636 0.364 35.536 1.00 87.62 249 GLN A CA 1
ATOM 2089 C C . GLN A 1 249 ? -15.045 1.079 36.826 1.00 87.62 249 GLN A C 1
ATOM 2091 O O . GLN A 1 249 ? -14.996 0.492 37.896 1.00 87.62 249 GLN A O 1
ATOM 2096 N N . GLU A 1 250 ? -15.566 2.306 36.721 1.00 88.06 250 GLU A N 1
ATOM 2097 C CA . GLU A 1 250 ? -16.048 3.072 37.880 1.00 88.06 250 GLU A CA 1
ATOM 2098 C C . GLU A 1 250 ? -17.115 2.305 38.680 1.00 88.06 250 GLU A C 1
ATOM 2100 O O . GLU A 1 250 ? -17.160 2.389 39.906 1.00 88.06 250 GLU A O 1
ATOM 2105 N N . LEU A 1 251 ? -17.980 1.543 38.000 1.00 88.38 251 LEU A N 1
ATOM 2106 C CA . LEU A 1 251 ? -18.974 0.690 38.652 1.00 88.38 251 LEU A CA 1
ATOM 2107 C C . LEU A 1 251 ? -18.349 -0.519 39.357 1.00 88.38 251 LEU A C 1
ATOM 2109 O O . LEU A 1 251 ? -18.808 -0.859 40.447 1.00 88.38 251 LEU A O 1
ATOM 2113 N N . GLN A 1 252 ? -17.334 -1.158 38.771 1.00 87.81 252 GLN A N 1
ATOM 2114 C CA . GLN A 1 252 ? -16.600 -2.244 39.425 1.00 87.81 252 GLN A CA 1
ATOM 2115 C C . GLN A 1 252 ? -15.819 -1.738 40.637 1.00 87.81 252 GLN A C 1
ATOM 2117 O O . GLN A 1 252 ? -15.982 -2.287 41.724 1.00 87.81 252 GLN A O 1
ATOM 2122 N N . ASP A 1 253 ? -15.073 -0.644 40.492 1.00 89.19 253 ASP A N 1
ATOM 2123 C CA . ASP A 1 253 ? -14.326 -0.022 41.587 1.00 89.19 253 ASP A CA 1
ATOM 2124 C C . ASP A 1 253 ? -15.269 0.360 42.738 1.00 89.19 253 ASP A C 1
ATOM 2126 O O . ASP A 1 253 ? -14.968 0.158 43.917 1.00 89.19 253 ASP A O 1
ATOM 2130 N N . LEU A 1 254 ? -16.454 0.885 42.405 1.00 89.88 254 LEU A N 1
ATOM 2131 C CA . LEU A 1 254 ? -17.484 1.205 43.387 1.00 89.88 254 LEU A CA 1
ATOM 2132 C C . LEU A 1 254 ? -18.046 -0.053 44.061 1.00 89.88 254 LEU A C 1
ATOM 2134 O O . LEU A 1 254 ? -18.265 -0.038 45.272 1.00 89.88 254 LEU A O 1
ATOM 2138 N N . LYS A 1 255 ? -18.259 -1.141 43.313 1.00 91.19 255 LYS A N 1
ATOM 2139 C CA . LYS A 1 255 ? -18.708 -2.428 43.864 1.00 91.19 255 LYS A CA 1
ATOM 2140 C C . LYS A 1 255 ? -17.678 -2.999 44.840 1.00 91.19 255 LYS A C 1
ATOM 2142 O O . LYS A 1 255 ? -18.064 -3.389 45.937 1.00 91.19 255 LYS A O 1
ATOM 2147 N N . ILE A 1 256 ? -16.389 -2.961 44.499 1.00 91.50 256 ILE A N 1
ATOM 2148 C CA . ILE A 1 256 ? -15.289 -3.395 45.376 1.00 91.50 256 ILE A CA 1
ATOM 2149 C C . ILE A 1 256 ? -15.281 -2.578 46.677 1.00 91.50 256 ILE A C 1
ATOM 2151 O O . ILE A 1 256 ? -15.256 -3.149 47.765 1.00 91.50 256 ILE A O 1
ATOM 2155 N N . LYS A 1 257 ? -15.396 -1.244 46.591 1.00 92.12 257 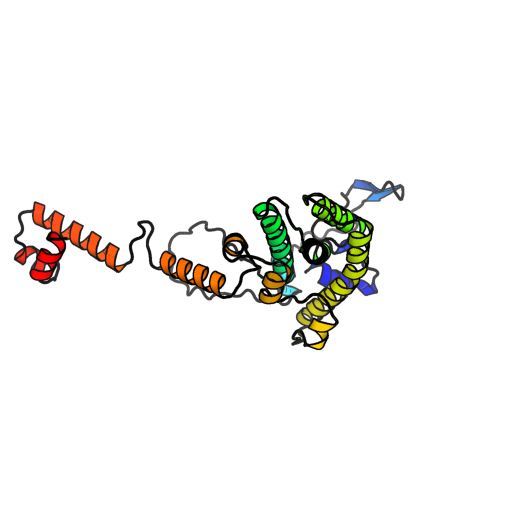LYS A N 1
ATOM 2156 C CA . LYS A 1 257 ? -15.475 -0.368 47.777 1.00 92.12 257 LYS A CA 1
ATOM 2157 C C . LYS A 1 257 ? -16.684 -0.677 48.659 1.00 92.12 257 LYS A C 1
ATOM 2159 O O . LYS A 1 257 ? -16.569 -0.680 49.882 1.00 92.12 257 LYS A O 1
ATOM 2164 N N . ILE A 1 258 ? -17.845 -0.921 48.051 1.00 90.50 258 ILE A N 1
ATOM 2165 C CA . ILE A 1 258 ? -19.061 -1.286 48.784 1.00 90.50 258 ILE A CA 1
ATOM 2166 C C . ILE A 1 258 ? -18.874 -2.634 49.496 1.00 90.50 258 ILE A C 1
ATOM 2168 O O . ILE A 1 258 ? -19.253 -2.737 50.660 1.00 90.50 258 ILE A O 1
ATOM 2172 N N . LEU A 1 259 ? -18.287 -3.636 48.832 1.00 90.75 259 LEU A N 1
ATOM 2173 C CA . LEU A 1 259 ? -18.022 -4.956 49.416 1.00 90.75 259 LEU A CA 1
ATOM 2174 C C . LEU A 1 259 ? -17.055 -4.867 50.605 1.00 90.75 259 LEU A C 1
ATOM 2176 O O . LEU A 1 259 ? -17.384 -5.365 51.677 1.00 90.75 259 LEU A O 1
ATOM 2180 N N . ALA A 1 260 ? -15.953 -4.125 50.476 1.00 91.06 260 ALA A N 1
ATOM 2181 C CA . ALA A 1 260 ? -14.999 -3.916 51.570 1.00 91.06 260 ALA A CA 1
ATOM 2182 C C . ALA A 1 260 ? -15.637 -3.226 52.795 1.00 91.06 260 ALA A C 1
ATOM 2184 O O . ALA A 1 260 ? -15.378 -3.585 53.942 1.00 91.06 260 ALA A O 1
ATOM 2185 N N . LEU A 1 261 ? -16.522 -2.246 52.577 1.00 90.25 261 LEU A N 1
ATOM 2186 C CA . LEU A 1 261 ? -17.274 -1.619 53.671 1.00 90.25 261 LEU A CA 1
ATOM 2187 C C . LEU A 1 261 ? -18.346 -2.549 54.257 1.00 90.25 261 LEU A C 1
ATOM 2189 O O . LEU A 1 261 ? -18.744 -2.380 55.410 1.00 90.25 261 LEU A O 1
ATOM 2193 N N . LYS A 1 262 ? -18.825 -3.524 53.482 1.00 88.00 262 LYS A N 1
ATOM 2194 C CA . LYS A 1 262 ? -19.783 -4.521 53.955 1.00 88.00 262 LYS A CA 1
ATOM 2195 C C . LYS A 1 262 ? -19.124 -5.565 54.849 1.00 88.00 262 LYS A C 1
ATOM 2197 O O . LYS A 1 262 ? -19.723 -5.926 55.856 1.00 88.00 262 LYS A O 1
ATOM 2202 N N . GLU A 1 263 ? -17.898 -5.973 54.531 1.00 89.56 263 GLU A N 1
ATOM 2203 C CA . GLU A 1 263 ? -17.068 -6.846 55.376 1.00 89.56 263 GLU A CA 1
ATOM 2204 C C . GLU A 1 263 ? -16.762 -6.210 56.740 1.00 89.56 263 GLU A C 1
ATOM 2206 O O . GLU A 1 263 ? -16.724 -6.893 57.757 1.00 89.56 263 GLU A O 1
ATOM 2211 N N . GLN A 1 264 ? -16.671 -4.879 56.799 1.00 89.56 264 GLN A N 1
ATOM 2212 C CA . GLN A 1 264 ? -16.577 -4.108 58.048 1.00 89.56 264 GLN A CA 1
ATOM 2213 C C . GLN A 1 264 ? -17.917 -4.002 58.814 1.00 89.56 264 GLN A C 1
ATOM 2215 O O . GLN A 1 264 ? -18.048 -3.187 59.726 1.00 89.56 264 GLN A O 1
ATOM 2220 N N . ASN A 1 265 ? -18.936 -4.786 58.443 1.00 88.19 265 ASN A N 1
ATOM 2221 C CA . ASN A 1 265 ? -20.282 -4.807 59.027 1.00 88.19 265 ASN A CA 1
ATOM 2222 C C . ASN A 1 265 ? -21.068 -3.479 58.959 1.00 88.19 265 ASN A C 1
ATOM 2224 O O . ASN A 1 265 ? -22.035 -3.285 59.701 1.00 88.19 265 ASN A O 1
ATOM 2228 N N . LEU A 1 266 ? -20.739 -2.564 58.036 1.00 87.69 266 LEU A N 1
ATOM 2229 C CA . LEU A 1 266 ? -21.542 -1.350 57.863 1.00 87.69 266 LEU A CA 1
ATOM 2230 C C . LEU A 1 266 ? -22.924 -1.650 57.244 1.00 87.69 266 LEU A C 1
ATOM 2232 O O . LEU A 1 266 ? -23.106 -2.472 56.335 1.00 87.69 266 LEU A O 1
ATOM 2236 N N . SER A 1 267 ? -23.937 -0.916 57.714 1.00 89.06 267 SER A N 1
ATOM 2237 C CA . SER A 1 267 ? -25.275 -0.939 57.115 1.00 89.06 267 SER A CA 1
ATOM 2238 C C . SER A 1 267 ? -25.270 -0.251 55.746 1.00 89.06 267 SER A C 1
ATOM 2240 O O . SER A 1 267 ? -24.503 0.680 55.500 1.00 89.06 267 SER A O 1
ATOM 2242 N N . ASN A 1 268 ? -26.169 -0.654 54.845 1.00 87.00 268 ASN A N 1
ATOM 2243 C CA . ASN A 1 268 ? -26.220 -0.098 53.484 1.00 87.00 268 ASN A CA 1
ATOM 2244 C C . ASN A 1 268 ? -26.436 1.429 53.486 1.00 87.00 268 ASN A C 1
ATOM 2246 O O . ASN A 1 268 ? -25.913 2.136 52.626 1.00 87.00 268 ASN A O 1
ATOM 2250 N N . ARG A 1 269 ? -27.156 1.946 54.491 1.00 88.69 269 ARG A N 1
ATOM 2251 C CA . ARG A 1 269 ? -27.382 3.383 54.695 1.00 88.69 269 ARG A CA 1
ATOM 2252 C C . ARG A 1 269 ? -26.120 4.111 55.171 1.00 88.69 269 ARG A C 1
ATOM 2254 O O . ARG A 1 269 ? -25.902 5.251 54.770 1.00 88.69 269 ARG A O 1
ATOM 2261 N N . ALA A 1 270 ? -25.289 3.470 55.996 1.00 85.81 270 ALA A N 1
ATOM 2262 C CA . ALA A 1 270 ? -24.001 4.015 56.426 1.00 85.81 270 ALA A CA 1
ATOM 2263 C C . ALA A 1 270 ? -22.969 4.008 55.285 1.00 85.81 270 ALA A C 1
ATOM 2265 O O . ALA A 1 270 ? -22.274 5.002 55.088 1.00 85.81 270 ALA A O 1
ATOM 2266 N N . ILE A 1 271 ? -22.939 2.941 54.477 1.00 88.25 271 ILE A N 1
ATOM 2267 C CA . ILE A 1 271 ? -22.112 2.852 53.261 1.00 88.2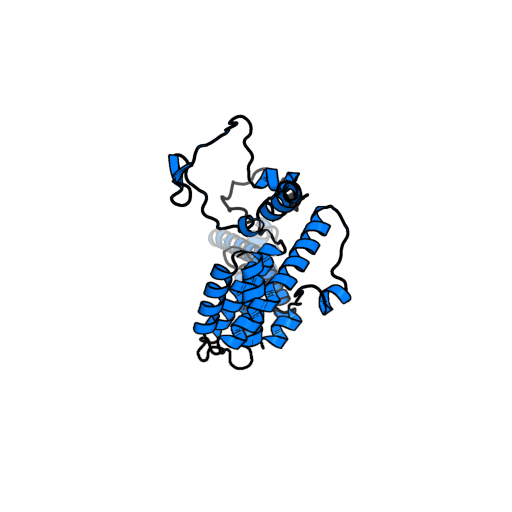5 271 ILE A CA 1
ATOM 2268 C C . ILE A 1 271 ? -22.475 3.973 52.281 1.00 88.25 271 ILE A C 1
ATOM 2270 O O . ILE A 1 271 ? -21.586 4.656 51.778 1.00 88.25 271 ILE A O 1
ATOM 2274 N N . GLY A 1 272 ? -23.774 4.203 52.054 1.00 88.31 272 GLY A N 1
ATOM 2275 C CA . GLY A 1 272 ? -24.250 5.285 51.191 1.00 88.31 272 GLY A CA 1
ATOM 2276 C C . GLY A 1 272 ? -23.785 6.668 51.650 1.00 88.31 272 GLY A C 1
ATOM 2277 O O . GLY A 1 272 ? -23.272 7.435 50.843 1.00 88.31 272 GLY A O 1
ATOM 2278 N N . ARG A 1 273 ? -23.864 6.960 52.956 1.00 89.81 273 ARG A N 1
ATOM 2279 C CA . ARG A 1 273 ? -23.339 8.219 53.516 1.00 89.81 273 ARG A CA 1
ATOM 2280 C C . ARG A 1 273 ? -21.825 8.350 53.342 1.00 89.81 273 ARG A C 1
ATOM 2282 O O . ARG A 1 273 ? -21.362 9.414 52.966 1.00 89.81 273 ARG A O 1
ATOM 2289 N N . LYS A 1 274 ? -21.066 7.277 53.588 1.00 88.50 274 LYS A N 1
ATOM 2290 C CA . LYS A 1 274 ? -19.593 7.284 53.529 1.00 88.50 274 LYS A CA 1
ATOM 2291 C C . LYS A 1 274 ? -19.043 7.417 52.104 1.00 88.50 274 LYS A C 1
ATOM 2293 O O . LYS A 1 274 ? -17.968 7.971 51.922 1.00 88.50 274 LYS A O 1
ATOM 2298 N N . LEU A 1 275 ? -19.760 6.892 51.112 1.00 89.06 275 LEU A N 1
ATOM 2299 C CA . LEU A 1 275 ? -19.399 6.966 49.691 1.00 89.06 275 LEU A CA 1
ATOM 2300 C C . LEU A 1 275 ? -20.158 8.071 48.932 1.00 89.06 275 LEU A C 1
ATOM 2302 O O . LEU A 1 275 ? -20.077 8.108 47.707 1.00 89.06 275 LEU A O 1
ATOM 2306 N N . GLU A 1 276 ? -20.918 8.920 49.634 1.00 90.56 276 GLU A N 1
ATOM 2307 C CA . GLU A 1 276 ? -21.739 10.003 49.064 1.00 90.56 276 GLU A CA 1
ATOM 2308 C C . GLU A 1 276 ? -22.692 9.542 47.942 1.00 90.56 276 GLU A C 1
ATOM 2310 O O . GLU A 1 276 ? -22.893 10.199 46.920 1.00 90.56 276 GLU A O 1
ATOM 2315 N N . ILE A 1 277 ? -23.312 8.374 48.123 1.00 90.31 277 ILE A N 1
ATOM 2316 C CA . ILE A 1 277 ? -24.266 7.785 47.176 1.00 90.31 277 ILE A CA 1
ATOM 2317 C C . ILE A 1 277 ? -25.565 7.373 47.866 1.00 90.31 277 ILE A C 1
ATOM 2319 O O . ILE A 1 277 ? -25.606 7.056 49.054 1.00 90.31 277 ILE A O 1
ATOM 2323 N N . SER A 1 278 ? -26.661 7.331 47.105 1.00 91.25 278 SER A N 1
ATOM 2324 C CA . SER A 1 278 ? -27.951 6.908 47.652 1.00 91.25 278 SER A CA 1
ATOM 2325 C C . SER A 1 278 ? -27.931 5.439 48.082 1.00 91.25 278 SER A C 1
ATOM 2327 O O . SER A 1 278 ? -27.330 4.580 47.431 1.00 91.25 278 SER A O 1
ATOM 2329 N N . GLU A 1 279 ? -28.655 5.124 49.156 1.00 90.38 279 GLU A N 1
ATOM 2330 C CA . GLU A 1 279 ? -28.805 3.747 49.639 1.00 90.38 279 GLU A CA 1
ATOM 2331 C C . GLU A 1 279 ? -29.372 2.817 48.548 1.00 90.38 279 GLU A C 1
ATOM 2333 O O . GLU A 1 279 ? -28.942 1.673 48.397 1.00 90.38 279 GLU A O 1
ATOM 2338 N N . THR A 1 280 ? -30.291 3.330 47.725 1.00 89.19 280 THR A N 1
ATOM 2339 C CA . THR A 1 280 ? -30.852 2.616 46.571 1.00 89.19 280 THR A CA 1
ATOM 2340 C C . THR A 1 280 ? -29.769 2.228 45.564 1.00 89.19 280 THR A C 1
ATOM 2342 O O . THR A 1 280 ? -29.775 1.109 45.053 1.00 89.19 280 THR A O 1
ATOM 2345 N N . LYS A 1 281 ? -28.800 3.116 45.303 1.00 87.81 281 LYS A N 1
ATOM 2346 C CA . LYS A 1 281 ? -27.673 2.832 44.406 1.00 87.81 281 LYS A CA 1
ATOM 2347 C C . LYS A 1 281 ? -26.767 1.740 44.980 1.00 87.81 281 LYS A C 1
ATOM 2349 O O . LYS A 1 281 ? -26.380 0.848 44.232 1.00 87.81 281 LYS A O 1
ATOM 2354 N N . VAL A 1 282 ? -26.512 1.750 46.292 1.00 87.69 282 VAL A N 1
ATOM 2355 C CA . VAL A 1 282 ? -25.770 0.680 46.990 1.00 87.69 282 VAL A CA 1
ATOM 2356 C C . VAL A 1 282 ? -26.479 -0.668 46.831 1.00 87.69 282 VAL A C 1
ATOM 2358 O O . VAL A 1 282 ? -25.862 -1.640 46.400 1.00 87.69 282 VAL A O 1
ATOM 2361 N N . ARG A 1 283 ? -27.794 -0.730 47.094 1.00 87.38 283 ARG A N 1
ATOM 2362 C CA . ARG A 1 283 ? -28.583 -1.965 46.924 1.00 87.38 283 ARG A CA 1
ATOM 2363 C C . ARG A 1 283 ? -28.572 -2.472 45.482 1.00 87.38 283 ARG A C 1
ATOM 2365 O O . ARG A 1 283 ? -28.415 -3.667 45.265 1.00 87.38 283 ARG A O 1
ATOM 2372 N N . ASN A 1 284 ? -28.724 -1.585 44.502 1.00 89.12 284 ASN A N 1
ATOM 2373 C CA . ASN A 1 284 ? -28.750 -1.970 43.090 1.00 89.12 284 ASN A CA 1
ATOM 2374 C C . ASN A 1 284 ? -27.397 -2.499 42.592 1.00 89.12 284 ASN A C 1
ATOM 2376 O O . ASN A 1 284 ? -27.378 -3.367 41.726 1.00 89.12 284 ASN A O 1
ATOM 2380 N N . ILE A 1 285 ? -26.284 -1.995 43.134 1.00 87.56 285 ILE A N 1
ATOM 2381 C CA . ILE A 1 285 ? -24.936 -2.482 42.808 1.00 87.56 285 ILE A CA 1
ATOM 2382 C C . ILE A 1 285 ? -24.658 -3.838 43.465 1.00 87.56 285 ILE A C 1
ATOM 2384 O O . ILE A 1 285 ? -23.999 -4.665 42.853 1.00 87.56 285 ILE A O 1
ATOM 2388 N N . LEU A 1 286 ? -25.175 -4.080 44.673 1.00 85.12 286 LEU A N 1
ATOM 2389 C CA . LEU A 1 286 ? -25.046 -5.374 45.357 1.00 85.12 286 LEU A CA 1
ATOM 2390 C C . LEU A 1 286 ? -25.929 -6.477 44.754 1.00 85.12 286 LEU A C 1
ATOM 2392 O O . LEU A 1 286 ? -25.601 -7.650 44.882 1.00 85.12 286 LEU A O 1
ATOM 2396 N N . LYS A 1 287 ? -27.054 -6.114 44.126 1.00 82.38 287 LYS A N 1
ATOM 2397 C CA . LYS A 1 287 ? -27.963 -7.061 43.455 1.00 82.38 287 LYS A CA 1
ATOM 2398 C C . LYS A 1 287 ? -27.476 -7.524 42.077 1.00 82.38 287 LYS A C 1
ATOM 2400 O O . LYS A 1 287 ? -27.957 -8.544 41.595 1.00 82.38 287 LYS A O 1
ATOM 2405 N N . LYS A 1 288 ? -26.618 -6.738 41.426 1.00 63.59 288 LYS A N 1
ATOM 2406 C CA . LYS A 1 288 ? -25.975 -7.069 40.145 1.00 63.59 288 LYS A CA 1
ATOM 2407 C C . LYS A 1 288 ? -24.631 -7.724 40.393 1.00 63.59 288 LYS A C 1
ATOM 2409 O O . LYS A 1 288 ? -24.185 -8.503 39.535 1.00 63.59 288 LYS A O 1
#

Sequence (288 aa):
ELQDYIYYNLKHLGADKKATDGARVLRLPGTINSKSDTDCEVLYIDNDVEYSMYELREEYLNYKPKTHQLKMQQTKKIDNKVISNRFFNSYSLHMERANDLETLCRLRKYNMTGYRNMAVHCFAYWKGIYVRDNYELENIVIEFNNAFTEPLKETEVQAVLRCIPKAIDKFIAYEQGLRSGERKRVSKGMRDRDGYWYKNETLIDRLGITKSEQKHMKTIIGIDEKYDRNNERRRNKRRNEEGLTKKQQELQDLKIKILALKEQNLSNRAIGRKLEISETKVRNILKK

Nearest PDB structures (foldseek):
  5iib-assembly1_A  TM=2.594E-01  e=4.366E+00  Haliotis rufescens
  5aqh-assembly1_B  TM=2.751E-01  e=5.845E+00  Homo sapiens